Protein AF-A0A4P2QFV0-F1 (afdb_monomer_lite)

Foldseek 3Di:
DDDDDDDDDDDDDDPPPPVVVVVVVVVVVVPPPPPDPPPDPPDFQLLAPQQPADWAAFDDPPDPDDPQWDRQKWKKKFKAQLVPDDALLVQLFAFDAKFFAAFDDLPFFFFKDKDFDQFARWKKKFFFPPDADDPDDPPPTDGQDIQTAGTNRQQPKGFGPNPGPPHTDWGFKIFMDTPPPDDRIDMDTDSVVSNVGGRMMITMTIDRDDDRNHHSDPRTDRGTDGPARIWTKIWGRDPDDDPADDPQQGDKDKGFRGKPQKWDKDKDWDDDWDKAKAKWFAQDRNSPHTFDWDPPVRRRGMIGGDTPGDGRMMGMNIGTDDRIDIDMDIRHGRDDIDGHDMIMMRTHPGD

Organism: Sorangium cellulosum (NCBI:txid56)

Structure (mmCIF, N/CA/C/O backbone):
data_AF-A0A4P2QFV0-F1
#
_entry.id   AF-A0A4P2QFV0-F1
#
loop_
_atom_site.group_PDB
_atom_site.id
_atom_site.type_symbol
_atom_site.label_atom_id
_atom_site.label_alt_id
_atom_site.label_comp_id
_atom_site.label_asym_id
_atom_site.label_entity_id
_atom_site.label_seq_id
_atom_site.pdbx_PDB_ins_code
_atom_site.Cartn_x
_atom_site.Cartn_y
_atom_site.Cartn_z
_atom_site.occupancy
_atom_site.B_iso_or_equiv
_atom_site.auth_seq_id
_atom_site.auth_comp_id
_atom_site.auth_asym_id
_atom_site.auth_atom_id
_atom_site.pdbx_PDB_model_num
ATOM 1 N N . MET A 1 1 ? 11.942 -13.787 -114.279 1.00 45.50 1 MET A N 1
ATOM 2 C CA . MET A 1 1 ? 12.649 -13.660 -112.988 1.00 45.50 1 MET A CA 1
ATOM 3 C C . MET A 1 1 ? 11.982 -12.539 -112.226 1.00 45.50 1 MET A C 1
ATOM 5 O O . MET A 1 1 ? 12.203 -11.380 -112.545 1.00 45.50 1 MET A O 1
ATOM 9 N N . THR A 1 2 ? 11.101 -12.889 -111.296 1.00 38.47 2 THR A N 1
ATOM 10 C CA . THR A 1 2 ? 10.229 -11.929 -110.615 1.00 38.47 2 THR A CA 1
ATOM 11 C C . THR A 1 2 ? 10.243 -12.303 -109.140 1.00 38.47 2 THR A C 1
ATOM 13 O O . THR A 1 2 ? 9.811 -13.390 -108.767 1.00 38.47 2 THR A O 1
ATOM 16 N N . ARG A 1 3 ? 10.862 -11.443 -108.327 1.00 44.16 3 ARG A N 1
ATOM 17 C CA . ARG A 1 3 ? 10.985 -11.575 -106.872 1.00 44.16 3 ARG A CA 1
ATOM 18 C C . ARG A 1 3 ? 9.676 -11.112 -106.236 1.00 44.16 3 ARG A C 1
ATOM 20 O O . ARG A 1 3 ? 9.291 -9.966 -106.441 1.00 44.16 3 ARG A O 1
ATOM 27 N N . ALA A 1 4 ? 9.046 -11.975 -105.447 1.00 41.47 4 ALA A N 1
ATOM 28 C CA . ALA A 1 4 ? 7.970 -11.606 -104.536 1.00 41.47 4 ALA A CA 1
ATOM 29 C C . ALA A 1 4 ? 8.489 -11.687 -103.094 1.00 41.47 4 ALA A C 1
ATOM 31 O O . ALA A 1 4 ? 9.039 -12.704 -102.674 1.00 41.47 4 ALA A O 1
ATOM 32 N N . ILE A 1 5 ? 8.340 -10.573 -102.381 1.00 47.56 5 ILE A N 1
ATOM 33 C CA . ILE A 1 5 ? 8.555 -10.387 -100.944 1.00 47.56 5 ILE A CA 1
ATOM 34 C C . ILE A 1 5 ? 7.163 -10.313 -100.302 1.00 47.56 5 ILE A C 1
ATOM 36 O O . ILE A 1 5 ? 6.284 -9.656 -100.854 1.00 47.56 5 ILE A O 1
ATOM 40 N N . GLY A 1 6 ? 6.984 -10.928 -99.131 1.00 39.09 6 GLY A N 1
ATOM 41 C CA . GLY A 1 6 ? 5.839 -10.673 -98.246 1.00 39.09 6 GLY A CA 1
ATOM 42 C C . GLY A 1 6 ? 5.779 -11.680 -97.092 1.00 39.09 6 GLY A C 1
ATOM 43 O O . GLY A 1 6 ? 5.346 -12.807 -97.289 1.00 39.09 6 GLY A O 1
ATOM 44 N N . THR A 1 7 ? 6.494 -11.429 -95.991 1.00 42.62 7 THR A N 1
ATOM 45 C CA . THR A 1 7 ? 5.994 -10.853 -94.717 1.00 42.62 7 THR A CA 1
ATOM 46 C C . THR A 1 7 ? 5.063 -11.767 -93.914 1.00 42.62 7 THR A C 1
ATOM 48 O O . THR A 1 7 ? 3.839 -11.712 -93.997 1.00 42.62 7 THR A O 1
ATOM 51 N N . THR A 1 8 ? 5.687 -12.566 -93.049 1.00 44.50 8 THR A N 1
ATOM 52 C CA . THR A 1 8 ? 5.071 -13.313 -91.951 1.00 44.50 8 THR A CA 1
ATOM 53 C C . THR A 1 8 ? 4.643 -12.351 -90.837 1.00 44.50 8 THR A C 1
ATOM 55 O O . THR A 1 8 ? 5.470 -11.649 -90.259 1.00 44.50 8 THR A O 1
ATOM 58 N N . TRP A 1 9 ? 3.348 -12.322 -90.527 1.00 41.22 9 TRP A N 1
ATOM 59 C CA . TRP A 1 9 ? 2.795 -11.664 -89.343 1.00 41.22 9 TRP A CA 1
ATOM 60 C C . TRP A 1 9 ? 3.009 -12.550 -88.107 1.00 41.22 9 TRP A C 1
ATOM 62 O O . TRP A 1 9 ? 2.459 -13.648 -88.039 1.00 41.22 9 TRP A O 1
ATOM 72 N N . ILE A 1 10 ? 3.753 -12.062 -87.112 1.00 49.59 10 ILE A N 1
ATOM 73 C CA . ILE A 1 10 ? 3.765 -12.624 -85.754 1.00 49.59 10 ILE A CA 1
ATOM 74 C C . ILE A 1 10 ? 2.915 -11.710 -84.871 1.00 49.59 10 ILE A C 1
ATOM 76 O O . ILE A 1 10 ? 3.228 -10.538 -84.678 1.00 49.59 10 ILE A O 1
ATOM 80 N N . ARG A 1 11 ? 1.818 -12.266 -84.348 1.00 48.16 11 ARG A N 1
ATOM 81 C CA . ARG A 1 11 ? 1.044 -11.696 -83.244 1.00 48.16 11 ARG A CA 1
ATOM 82 C C . ARG A 1 11 ? 1.794 -11.965 -81.939 1.00 48.16 11 ARG A C 1
ATOM 84 O O . ARG A 1 11 ? 1.841 -13.106 -81.494 1.00 48.16 11 ARG A O 1
ATOM 91 N N . THR A 1 12 ? 2.301 -10.923 -81.298 1.00 47.59 12 THR A N 1
ATOM 92 C CA . THR A 1 12 ? 2.665 -10.932 -79.874 1.00 47.59 12 THR A CA 1
ATOM 93 C C . THR A 1 12 ? 1.916 -9.808 -79.178 1.00 47.59 12 THR A C 1
ATOM 95 O O . THR A 1 12 ? 2.420 -8.710 -78.974 1.00 47.59 12 THR A O 1
ATOM 98 N N . THR A 1 13 ? 0.669 -10.088 -78.814 1.00 49.84 13 THR A N 1
ATOM 99 C CA . THR A 1 13 ? -0.065 -9.294 -77.830 1.00 49.84 13 THR A CA 1
ATOM 100 C C . THR A 1 13 ? -0.236 -10.107 -76.558 1.00 49.84 13 THR A C 1
ATOM 102 O O . THR A 1 13 ? -0.765 -11.213 -76.597 1.00 49.84 13 THR A O 1
ATOM 105 N N . SER A 1 14 ? 0.116 -9.464 -75.442 1.00 51.75 14 SER A N 1
ATOM 106 C CA . SER A 1 14 ? -0.491 -9.657 -74.122 1.00 51.75 14 SER A CA 1
ATOM 107 C C . SER A 1 14 ? -0.043 -10.866 -73.282 1.00 51.75 14 SER A C 1
ATOM 109 O O . SER A 1 14 ? -0.810 -11.792 -73.042 1.00 51.75 14 SER A O 1
ATOM 111 N N . MET A 1 15 ? 1.147 -10.767 -72.680 1.00 49.56 15 MET A N 1
ATOM 112 C CA . MET A 1 15 ? 1.439 -11.370 -71.359 1.00 49.56 15 MET A CA 1
ATOM 113 C C . MET A 1 15 ? 2.026 -10.342 -70.367 1.00 49.56 15 MET A C 1
ATOM 115 O O . MET A 1 15 ? 2.759 -10.699 -69.456 1.00 49.56 15 MET A O 1
ATOM 119 N N . GLY A 1 16 ? 1.723 -9.049 -70.536 1.00 47.25 16 GLY A N 1
ATOM 120 C CA . GLY A 1 16 ? 2.231 -7.978 -69.659 1.00 47.25 16 GLY A CA 1
ATOM 121 C C . GLY A 1 16 ? 1.241 -7.453 -68.613 1.00 47.25 16 GLY A C 1
ATOM 122 O O . GLY A 1 16 ? 1.643 -6.720 -67.721 1.00 47.25 16 GLY A O 1
ATOM 123 N N . ALA A 1 17 ? -0.046 -7.808 -68.699 1.00 48.41 17 ALA A N 1
ATOM 124 C CA . ALA A 1 17 ? -1.089 -7.211 -67.853 1.00 48.41 17 ALA A CA 1
ATOM 125 C C . ALA A 1 17 ? -1.541 -8.096 -66.674 1.00 48.41 17 ALA A C 1
ATOM 127 O O . ALA A 1 17 ? -2.168 -7.597 -65.746 1.00 48.41 17 ALA A O 1
ATOM 128 N N . ALA A 1 18 ? -1.209 -9.392 -66.665 1.00 48.62 18 ALA A N 1
ATOM 129 C CA . ALA A 1 18 ? -1.675 -10.311 -65.619 1.00 48.62 18 ALA A CA 1
ATOM 130 C C . ALA A 1 18 ? -0.834 -10.266 -64.327 1.00 48.62 18 ALA A C 1
ATOM 132 O O . ALA A 1 18 ? -1.347 -10.576 -63.257 1.00 48.62 18 ALA A O 1
ATOM 133 N N . LEU A 1 19 ? 0.434 -9.839 -64.392 1.00 45.81 19 LEU A N 1
ATOM 134 C CA . LEU A 1 19 ? 1.314 -9.790 -63.213 1.00 45.81 19 LEU A CA 1
ATOM 135 C C . LEU A 1 19 ? 1.182 -8.495 -62.394 1.00 45.81 19 LEU A C 1
ATOM 137 O O . LEU A 1 19 ? 1.467 -8.505 -61.202 1.00 45.81 19 LEU A O 1
ATOM 141 N N . LEU A 1 20 ? 0.675 -7.404 -62.980 1.00 45.81 20 LEU A N 1
ATOM 142 C CA . LEU A 1 20 ? 0.422 -6.155 -62.245 1.00 45.81 20 LEU A CA 1
ATOM 143 C C . LEU A 1 20 ? -0.912 -6.166 -61.475 1.00 45.81 20 LEU A C 1
ATOM 145 O O . LEU A 1 20 ? -1.030 -5.493 -60.456 1.00 45.81 20 LEU A O 1
ATOM 149 N N . ALA A 1 21 ? -1.891 -6.975 -61.894 1.00 50.16 21 ALA A N 1
ATOM 150 C CA . ALA A 1 21 ? -3.169 -7.101 -61.185 1.00 50.16 21 ALA A CA 1
ATOM 151 C C . ALA A 1 21 ? -3.073 -7.958 -59.904 1.00 50.16 21 ALA A C 1
ATOM 153 O O . ALA A 1 21 ? -3.818 -7.727 -58.955 1.00 50.16 21 ALA A O 1
ATOM 154 N N . LEU A 1 22 ? -2.127 -8.905 -59.837 1.00 47.94 22 LEU A N 1
ATOM 155 C CA . LEU A 1 22 ? -1.904 -9.736 -58.644 1.00 47.94 22 LEU A CA 1
ATOM 156 C C . LEU A 1 22 ? -1.052 -9.038 -57.566 1.00 47.94 22 LEU A C 1
ATOM 158 O O . LEU A 1 22 ? -1.179 -9.372 -56.393 1.00 47.94 22 LEU A O 1
ATOM 162 N N . GLY A 1 23 ? -0.249 -8.031 -57.931 1.00 43.75 23 GLY A N 1
ATOM 163 C CA . GLY A 1 23 ? 0.497 -7.205 -56.968 1.00 43.75 23 GLY A CA 1
ATOM 164 C C . GLY A 1 23 ? -0.356 -6.136 -56.273 1.00 43.75 23 GLY A C 1
ATOM 165 O O . GLY A 1 23 ? -0.124 -5.823 -55.109 1.00 43.75 23 GLY A O 1
ATOM 166 N N . ALA A 1 24 ? -1.385 -5.611 -56.946 1.00 45.53 24 ALA A N 1
ATOM 167 C CA . ALA A 1 24 ? -2.272 -4.594 -56.372 1.00 45.53 24 ALA A CA 1
ATOM 168 C C . ALA A 1 24 ? -3.344 -5.180 -55.428 1.00 45.53 24 ALA A C 1
ATOM 170 O O . ALA A 1 24 ? -3.777 -4.503 -54.499 1.00 45.53 24 ALA A O 1
ATOM 171 N N . GLY A 1 25 ? -3.745 -6.444 -55.619 1.00 41.47 25 GLY A N 1
ATOM 172 C CA . GLY A 1 25 ? -4.731 -7.112 -54.757 1.00 41.47 25 GLY A CA 1
ATOM 173 C C . GLY A 1 25 ? -4.202 -7.473 -53.363 1.00 41.47 25 GLY A C 1
ATOM 174 O O . GLY A 1 25 ? -4.946 -7.396 -52.390 1.00 41.47 25 GLY A O 1
ATOM 175 N N . ALA A 1 26 ? -2.911 -7.802 -53.244 1.00 47.19 26 ALA A N 1
ATOM 176 C CA . ALA A 1 26 ? -2.281 -8.088 -51.952 1.00 47.19 26 ALA A CA 1
ATOM 177 C C . ALA A 1 26 ? -1.939 -6.810 -51.161 1.00 47.19 26 ALA A C 1
ATOM 179 O O . ALA A 1 26 ? -1.986 -6.818 -49.935 1.00 47.19 26 ALA A O 1
ATOM 180 N N . ALA A 1 27 ? -1.665 -5.693 -51.845 1.00 45.09 27 ALA A N 1
ATOM 181 C CA . ALA A 1 27 ? -1.386 -4.411 -51.196 1.00 45.09 27 ALA A CA 1
ATOM 182 C C . ALA A 1 27 ? -2.651 -3.700 -50.666 1.00 45.09 27 ALA A C 1
ATOM 184 O O . ALA A 1 27 ? -2.566 -2.938 -49.709 1.00 45.09 27 ALA A O 1
ATOM 185 N N . LEU A 1 28 ? -3.833 -3.966 -51.238 1.00 43.41 28 LEU A N 1
ATOM 186 C CA . LEU A 1 28 ? -5.095 -3.345 -50.800 1.00 43.41 28 LEU A CA 1
ATOM 187 C C . LEU A 1 28 ? -5.826 -4.115 -49.687 1.00 43.41 28 LEU A C 1
ATOM 189 O O . LEU A 1 28 ? -6.653 -3.530 -48.989 1.00 43.41 28 LEU A O 1
ATOM 193 N N . LEU A 1 29 ? -5.495 -5.391 -49.460 1.00 44.00 29 LEU A N 1
ATOM 194 C CA . LEU A 1 29 ? -5.995 -6.148 -48.302 1.00 44.00 29 LEU A CA 1
ATOM 195 C C . LEU A 1 29 ? -5.133 -5.966 -47.040 1.00 44.00 29 LEU A C 1
ATOM 197 O O . LEU A 1 29 ? -5.597 -6.275 -45.951 1.00 44.00 29 LEU A O 1
ATOM 201 N N . GLY A 1 30 ? -3.921 -5.412 -47.163 1.00 40.31 30 GLY A N 1
ATOM 202 C CA . GLY A 1 30 ? -3.074 -5.046 -46.018 1.00 40.31 30 GLY A CA 1
ATOM 203 C C . GLY A 1 30 ? -3.335 -3.648 -45.441 1.00 40.31 30 GLY A C 1
ATOM 204 O O . GLY A 1 30 ? -2.801 -3.328 -44.388 1.00 40.31 30 GLY A O 1
ATOM 205 N N . ALA A 1 31 ? -4.143 -2.814 -46.108 1.00 39.69 31 ALA A N 1
ATOM 206 C CA . ALA A 1 31 ? -4.312 -1.395 -45.766 1.00 39.69 31 ALA A CA 1
ATOM 207 C C . ALA A 1 31 ? -5.719 -1.013 -45.259 1.00 39.69 31 ALA A C 1
ATOM 209 O O . ALA A 1 31 ? -5.986 0.165 -45.036 1.00 39.69 31 ALA A O 1
ATOM 210 N N . SER A 1 32 ? -6.634 -1.976 -45.087 1.00 38.12 32 SER A N 1
ATOM 211 C CA . SER A 1 32 ? -7.997 -1.712 -44.582 1.00 38.12 32 SER A CA 1
ATOM 212 C C . SER A 1 32 ? -8.243 -2.151 -43.137 1.00 38.12 32 SER A C 1
ATOM 214 O O . SER A 1 32 ? -9.237 -1.730 -42.553 1.00 38.12 32 SER A O 1
ATOM 216 N N . CYS A 1 33 ? -7.306 -2.860 -42.503 1.00 42.66 33 CYS A N 1
ATOM 217 C CA . CYS A 1 33 ? -7.245 -2.933 -41.041 1.00 42.66 33 CYS A CA 1
ATOM 218 C C . CYS A 1 33 ? -6.442 -1.740 -40.519 1.00 42.66 33 CYS A C 1
ATOM 220 O O . CYS A 1 33 ? -5.390 -1.893 -39.907 1.00 42.66 33 CYS A O 1
ATOM 222 N N . ASN A 1 34 ? -6.923 -0.534 -40.814 1.00 36.78 34 ASN A N 1
ATOM 223 C CA . ASN A 1 34 ? -6.483 0.649 -40.100 1.00 36.78 34 ASN A CA 1
ATOM 224 C C . ASN A 1 34 ? -7.086 0.519 -38.692 1.00 36.78 34 ASN A C 1
ATOM 226 O O . ASN A 1 34 ? -8.227 0.923 -38.468 1.00 36.78 34 ASN A O 1
ATOM 230 N N . PHE A 1 35 ? -6.365 -0.157 -37.791 1.00 42.34 35 PHE A N 1
ATOM 231 C CA . PHE A 1 35 ? -6.627 -0.192 -36.352 1.00 42.34 35 PHE A CA 1
ATOM 232 C C . PHE A 1 35 ? -6.411 1.225 -35.799 1.00 42.34 35 PHE A C 1
ATOM 234 O O . PHE A 1 35 ? -5.448 1.513 -35.100 1.00 42.34 35 PHE A O 1
ATOM 241 N N . GLY A 1 36 ? -7.292 2.153 -36.171 1.00 35.69 36 GLY A N 1
ATOM 242 C CA . GLY A 1 36 ? -7.515 3.331 -35.350 1.00 35.69 36 GLY A CA 1
ATOM 243 C C . GLY A 1 36 ? -8.106 2.881 -34.009 1.00 35.69 36 GLY A C 1
ATOM 244 O O . GLY A 1 36 ? -8.734 1.817 -33.967 1.00 35.69 36 GLY A O 1
ATOM 245 N N . PRO A 1 37 ? -7.931 3.661 -32.927 1.00 41.12 37 PRO A N 1
ATOM 246 C CA . PRO A 1 37 ? -8.543 3.365 -31.638 1.00 41.12 37 PRO A CA 1
ATOM 247 C C . PRO A 1 37 ? -10.042 3.206 -31.865 1.00 41.12 37 PRO A C 1
ATOM 249 O O . PRO A 1 37 ? -10.737 4.141 -32.257 1.00 41.12 37 PRO A O 1
ATOM 252 N N . CYS A 1 38 ? -10.508 1.976 -31.733 1.00 47.34 38 CYS A N 1
ATOM 253 C CA . CYS A 1 38 ? -11.876 1.590 -31.988 1.00 47.34 38 CYS A CA 1
ATOM 254 C C . CYS A 1 38 ? -12.731 2.142 -30.840 1.00 47.34 38 CYS A C 1
ATOM 256 O O . CYS A 1 38 ? -12.620 1.654 -29.718 1.00 47.34 38 CYS A O 1
ATOM 258 N N . PRO A 1 39 ? -13.558 3.176 -31.057 1.00 42.66 39 PRO A N 1
ATOM 259 C CA . PRO A 1 39 ? -14.145 3.944 -29.962 1.00 42.66 39 PRO A CA 1
ATOM 260 C C . PRO A 1 39 ? -15.464 3.328 -29.455 1.00 42.66 39 PRO A C 1
ATOM 262 O O . PRO A 1 39 ? -16.356 4.045 -29.007 1.00 42.66 39 PRO A O 1
ATOM 265 N N . GLY A 1 40 ? -15.634 2.008 -29.587 1.00 49.09 40 GLY A N 1
ATOM 266 C CA . GLY A 1 40 ? -16.876 1.298 -29.276 1.00 49.09 40 GLY A CA 1
ATOM 267 C C . GLY A 1 40 ? -16.750 0.371 -28.067 1.00 49.09 40 GLY A C 1
ATOM 268 O O . GLY A 1 40 ? -15.713 -0.250 -27.872 1.00 49.09 40 GLY A O 1
ATOM 269 N N . ILE A 1 41 ? -17.845 0.225 -27.311 1.00 51.34 41 ILE A N 1
ATOM 270 C CA . ILE A 1 41 ? -17.997 -0.713 -26.175 1.00 51.34 41 ILE A CA 1
ATOM 271 C C . ILE A 1 41 ? -17.718 -2.176 -26.572 1.00 51.34 41 ILE A C 1
ATOM 273 O O . ILE A 1 41 ? -17.335 -2.976 -25.726 1.00 51.34 41 ILE A O 1
ATOM 277 N N . ASP A 1 42 ? -17.877 -2.514 -27.854 1.00 49.97 42 ASP A N 1
ATOM 278 C CA . ASP A 1 42 ? -17.680 -3.867 -28.389 1.00 49.97 42 ASP A CA 1
ATOM 279 C C . ASP A 1 42 ? -16.272 -4.112 -28.950 1.00 49.97 42 ASP A C 1
ATOM 281 O O . ASP A 1 42 ? -16.028 -5.161 -29.553 1.00 49.97 42 ASP A O 1
ATOM 285 N N . CYS A 1 43 ? -15.343 -3.161 -28.803 1.00 53.31 43 CYS A N 1
ATOM 286 C CA . CYS A 1 43 ? -13.968 -3.432 -29.185 1.00 53.31 43 CYS A CA 1
ATOM 287 C C . CYS A 1 43 ? -13.244 -4.181 -28.069 1.00 53.31 43 CYS A C 1
ATOM 289 O O . CYS A 1 43 ? -13.266 -3.712 -26.930 1.00 53.31 43 CYS A O 1
ATOM 291 N N . PRO A 1 44 ? -12.613 -5.331 -28.367 1.00 51.94 44 PRO A N 1
ATOM 292 C CA . PRO A 1 44 ? -11.769 -5.992 -27.391 1.00 51.94 44 PRO A CA 1
ATOM 293 C C . PRO A 1 44 ? -10.658 -5.013 -27.016 1.00 51.94 44 PRO A C 1
ATOM 295 O O . PRO A 1 44 ? -9.885 -4.590 -27.877 1.00 51.94 44 PRO A O 1
ATOM 298 N N . ASP A 1 45 ? -10.639 -4.612 -25.746 1.00 52.91 45 ASP A N 1
ATOM 299 C CA . ASP A 1 45 ? -9.500 -3.913 -25.169 1.00 52.91 45 ASP A CA 1
ATOM 300 C C . ASP A 1 45 ? -8.271 -4.787 -25.450 1.00 52.91 45 ASP A C 1
ATOM 302 O O . ASP A 1 45 ? -8.291 -5.972 -25.107 1.00 52.91 45 ASP A O 1
ATOM 306 N N . PRO A 1 46 ? -7.237 -4.279 -26.135 1.00 50.84 46 PRO A N 1
ATOM 307 C CA . PRO A 1 46 ? -6.078 -5.090 -26.473 1.00 50.84 46 PRO A CA 1
ATOM 308 C C . PRO A 1 46 ? -5.370 -5.646 -25.237 1.00 50.84 46 PRO A C 1
ATOM 310 O O . PRO A 1 46 ? -4.681 -6.658 -25.339 1.00 50.84 46 PRO A O 1
ATOM 313 N N . HIS A 1 47 ? -5.587 -5.034 -24.073 1.00 52.09 47 HIS A N 1
ATOM 314 C CA . HIS A 1 47 ? -5.064 -5.465 -22.788 1.00 52.09 47 HIS A CA 1
ATOM 315 C C . HIS A 1 47 ? -6.039 -6.370 -22.008 1.00 52.09 47 HIS A C 1
ATOM 317 O O . HIS A 1 47 ? -5.711 -6.830 -20.914 1.00 52.09 47 HIS A O 1
ATOM 323 N N . ALA A 1 48 ? -7.233 -6.659 -22.540 1.00 54.81 48 ALA A N 1
ATOM 324 C CA . ALA A 1 48 ? -8.195 -7.566 -21.922 1.00 54.81 48 ALA A CA 1
ATOM 325 C C . ALA A 1 48 ? -7.611 -8.974 -21.733 1.00 54.81 48 ALA A C 1
ATOM 327 O O . ALA A 1 48 ? -7.213 -9.635 -22.688 1.00 54.81 48 ALA A O 1
ATOM 328 N N . GLY A 1 49 ? -7.669 -9.483 -20.502 1.00 58.25 49 GLY A N 1
ATOM 329 C CA . GLY A 1 49 ? -7.276 -10.852 -20.165 1.00 58.25 49 GLY A CA 1
ATOM 330 C C . GLY A 1 49 ? -5.831 -11.011 -19.692 1.00 58.25 49 GLY A C 1
ATOM 331 O O . GLY A 1 49 ? -5.430 -12.135 -19.405 1.00 58.25 49 GLY A O 1
ATOM 332 N N . THR A 1 50 ? -5.076 -9.921 -19.528 1.00 63.94 50 THR A N 1
ATOM 333 C CA . THR A 1 50 ? -3.686 -9.963 -19.031 1.00 63.94 50 THR A CA 1
ATOM 334 C C . THR A 1 50 ? -3.581 -10.150 -17.516 1.00 63.94 50 THR A C 1
ATOM 336 O O . THR A 1 50 ? -2.483 -10.334 -16.992 1.00 63.94 50 THR A O 1
ATOM 339 N N . CYS A 1 51 ? -4.712 -10.134 -16.801 1.00 71.06 51 CYS A N 1
ATOM 340 C CA . CYS A 1 51 ? -4.765 -10.312 -15.355 1.00 71.06 51 CYS A CA 1
ATOM 341 C C . CYS A 1 51 ? -4.121 -11.648 -14.914 1.00 71.06 51 CYS A C 1
ATOM 343 O O . CYS A 1 51 ? -4.682 -12.715 -15.180 1.00 71.06 51 CYS A O 1
ATOM 345 N N . PRO A 1 52 ? -2.981 -11.637 -14.191 1.00 66.00 52 PRO A N 1
ATOM 346 C CA . PRO A 1 52 ? -2.357 -12.846 -13.656 1.00 66.00 52 PRO A CA 1
ATOM 347 C C . PRO A 1 52 ? -3.097 -13.393 -12.423 1.00 66.00 52 PRO A C 1
ATOM 349 O O . PRO A 1 52 ? -2.770 -14.478 -11.938 1.00 66.00 52 PRO A O 1
ATOM 352 N N . TRP A 1 53 ? -4.076 -12.645 -11.909 1.00 76.69 53 TRP A N 1
ATOM 353 C CA . TRP A 1 53 ? -4.864 -12.985 -10.731 1.00 76.69 53 TRP A CA 1
ATOM 354 C C . TRP A 1 53 ? -6.333 -13.273 -11.077 1.00 76.69 53 TRP A C 1
ATOM 356 O O . TRP A 1 53 ? -6.627 -13.828 -12.136 1.00 76.69 53 TRP A O 1
ATOM 366 N N . ARG A 1 54 ? -7.274 -12.969 -10.169 1.00 79.75 54 ARG A N 1
ATOM 367 C CA . ARG A 1 54 ? -8.707 -13.112 -10.446 1.00 79.75 54 ARG A CA 1
ATOM 368 C C . ARG A 1 54 ? -9.280 -11.794 -10.937 1.00 79.75 54 ARG A C 1
ATOM 370 O O . ARG A 1 54 ? -8.945 -10.739 -10.420 1.00 79.75 54 ARG A O 1
ATOM 377 N N . CYS A 1 55 ? -10.215 -11.874 -11.867 1.00 77.88 55 CYS A N 1
ATOM 378 C CA . CYS A 1 55 ? -11.030 -10.735 -12.248 1.00 77.88 55 CYS A CA 1
ATOM 379 C C . CYS A 1 55 ? -12.242 -10.641 -11.337 1.00 77.88 55 CYS A C 1
ATOM 381 O O . CYS A 1 55 ? -13.109 -11.516 -11.376 1.00 77.88 55 CYS A O 1
ATOM 383 N N . ALA A 1 56 ? -12.280 -9.609 -10.500 1.00 75.19 56 ALA A N 1
ATOM 384 C CA . ALA A 1 56 ? -13.421 -9.322 -9.653 1.00 75.19 56 ALA A CA 1
ATOM 385 C C . ALA A 1 56 ? -14.301 -8.261 -10.296 1.00 75.19 56 ALA A C 1
ATOM 387 O O . ALA A 1 56 ? -13.830 -7.248 -10.808 1.00 75.19 56 ALA A O 1
ATOM 388 N N . GLU A 1 57 ? -15.601 -8.519 -10.283 1.00 71.38 57 GLU A N 1
ATOM 389 C CA . GLU A 1 57 ? -16.567 -7.509 -10.676 1.00 71.38 57 GLU A CA 1
ATOM 390 C C . GLU A 1 57 ? -16.680 -6.488 -9.540 1.00 71.38 57 GLU A C 1
ATOM 392 O O . GLU A 1 57 ? -16.722 -6.904 -8.378 1.00 71.38 57 GLU A O 1
ATOM 397 N N . PRO A 1 58 ? -16.770 -5.179 -9.833 1.00 66.31 58 PRO A N 1
ATOM 398 C CA . PRO A 1 58 ? -17.044 -4.209 -8.792 1.00 66.31 58 PRO A CA 1
ATOM 399 C C . PRO A 1 58 ? -18.383 -4.529 -8.145 1.00 66.31 58 PRO A C 1
ATOM 401 O O . PRO A 1 58 ? -19.220 -5.249 -8.693 1.00 66.31 58 PRO A O 1
ATOM 404 N N . VAL A 1 59 ? -18.612 -3.999 -6.954 1.00 65.44 59 VAL A N 1
ATOM 405 C CA . VAL A 1 59 ? -19.886 -4.238 -6.289 1.00 65.44 59 VAL A CA 1
ATOM 406 C C . VAL A 1 59 ? -20.967 -3.407 -6.968 1.00 65.44 59 VAL A C 1
ATOM 408 O O . VAL A 1 59 ? -20.988 -2.181 -6.867 1.00 65.44 59 VAL A O 1
ATOM 411 N N . TRP A 1 60 ? -21.856 -4.109 -7.674 1.00 58.44 60 TRP A N 1
ATOM 412 C CA . TRP A 1 60 ? -22.989 -3.545 -8.402 1.00 58.44 60 TRP A CA 1
ATOM 413 C C . TRP A 1 60 ? -24.298 -3.773 -7.642 1.00 58.44 60 TRP A C 1
ATOM 415 O O . TRP A 1 60 ? -24.621 -4.904 -7.273 1.00 58.44 60 TRP A O 1
ATOM 425 N N . ASP A 1 61 ? -25.105 -2.723 -7.499 1.00 54.91 61 ASP A N 1
ATOM 426 C CA . ASP A 1 61 ? -26.516 -2.814 -7.091 1.00 54.91 61 ASP A CA 1
ATOM 427 C C . ASP A 1 61 ? -27.501 -2.571 -8.252 1.00 54.91 61 ASP A C 1
ATOM 429 O O . ASP A 1 61 ? -28.716 -2.555 -8.054 1.00 54.91 61 ASP A O 1
ATOM 433 N N . GLY A 1 62 ? -26.984 -2.421 -9.475 1.00 51.94 62 GLY A N 1
ATOM 434 C CA . GLY A 1 62 ? -27.751 -2.024 -10.659 1.00 51.94 62 GLY A CA 1
ATOM 435 C C . GLY A 1 62 ? -27.500 -0.578 -11.099 1.00 51.94 62 GLY A C 1
ATOM 436 O O . GLY A 1 62 ? -27.929 -0.205 -12.190 1.00 51.94 62 GLY A O 1
ATOM 437 N N . SER A 1 63 ? -26.759 0.204 -10.312 1.00 49.28 63 SER A N 1
ATOM 438 C CA . SER A 1 63 ? -26.134 1.467 -10.711 1.00 49.28 63 SER A CA 1
ATOM 439 C C . SER A 1 63 ? -24.602 1.354 -10.626 1.00 49.28 63 SER A C 1
ATOM 441 O O . SER A 1 63 ? -24.078 0.431 -10.005 1.00 49.28 63 SER A O 1
ATOM 443 N N . TYR A 1 64 ? -23.863 2.237 -11.309 1.00 53.03 64 TYR A N 1
ATOM 444 C CA . TYR A 1 64 ? -22.392 2.176 -11.419 1.00 53.03 64 TYR A CA 1
ATOM 445 C C . TYR A 1 64 ? -21.639 2.331 -10.080 1.00 53.03 64 TYR A C 1
ATOM 447 O O . TYR A 1 64 ? -20.417 2.189 -10.039 1.00 53.03 64 TYR A O 1
ATOM 455 N N . SER A 1 65 ? -22.349 2.592 -8.984 1.00 62.59 65 SER A N 1
ATOM 456 C CA . SER A 1 65 ? -21.801 2.716 -7.639 1.00 62.59 65 SER A CA 1
ATOM 457 C C . SER A 1 65 ? -22.893 2.456 -6.610 1.00 62.59 65 SER A C 1
ATOM 459 O O . SER A 1 65 ? -23.951 3.068 -6.704 1.00 62.59 65 SER A O 1
ATOM 461 N N . VAL A 1 66 ? -22.630 1.622 -5.602 1.00 68.44 66 VAL A N 1
ATOM 462 C CA . VAL A 1 66 ? -23.492 1.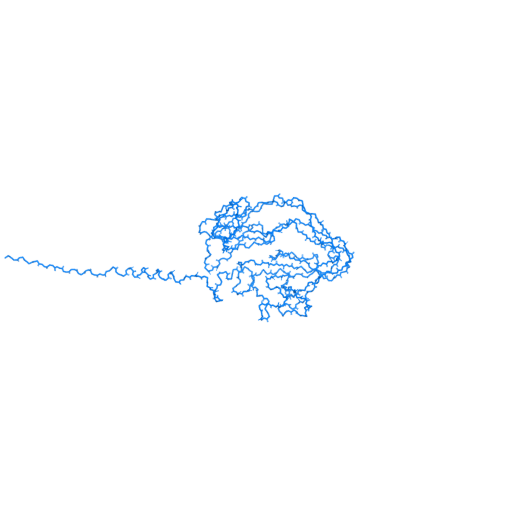607 -4.412 1.00 68.44 66 VAL A CA 1
ATOM 463 C C . VAL A 1 66 ? -23.211 2.896 -3.648 1.00 68.44 66 VAL A C 1
ATOM 465 O O . VAL A 1 66 ? -22.063 3.144 -3.270 1.00 68.44 66 VAL A O 1
ATOM 468 N N . ASP A 1 67 ? -24.232 3.729 -3.450 1.00 78.56 67 ASP A N 1
ATOM 469 C CA . ASP A 1 67 ? -24.073 5.019 -2.777 1.00 78.56 67 ASP A CA 1
ATOM 470 C C . ASP A 1 67 ? -23.362 4.859 -1.423 1.00 78.56 67 ASP A C 1
ATOM 472 O O . ASP A 1 67 ? -23.698 3.999 -0.604 1.00 78.56 67 ASP A O 1
ATOM 476 N N . GLY A 1 68 ? -22.347 5.696 -1.200 1.00 79.44 68 GLY A N 1
ATOM 477 C CA . GLY A 1 68 ? -21.547 5.690 0.024 1.00 79.44 68 GLY A CA 1
ATOM 478 C C . GLY A 1 68 ? -20.398 4.677 0.059 1.00 79.44 68 GLY A C 1
ATOM 479 O O . GLY A 1 68 ? -19.698 4.646 1.067 1.00 79.44 68 GLY A O 1
ATOM 480 N N . PHE A 1 69 ? -20.149 3.890 -0.994 1.00 83.06 69 PHE A N 1
ATOM 481 C CA . PHE A 1 69 ? -19.006 2.967 -1.061 1.00 83.06 69 PHE A CA 1
ATOM 482 C C . PHE A 1 69 ? -17.962 3.389 -2.104 1.00 83.06 69 PHE A C 1
ATOM 484 O O . PHE A 1 69 ? -18.286 3.838 -3.204 1.00 83.06 69 PHE A O 1
ATOM 491 N N . GLU A 1 70 ? -16.680 3.214 -1.770 1.00 71.94 70 GLU A N 1
ATOM 492 C CA . GLU A 1 70 ? -15.579 3.398 -2.721 1.00 71.94 70 GLU A CA 1
ATOM 493 C C . GLU A 1 70 ? -15.364 2.111 -3.526 1.00 71.94 70 GLU A C 1
ATOM 495 O O . GLU A 1 70 ? -14.729 1.172 -3.060 1.00 71.94 70 GLU A O 1
ATOM 500 N N . ASN A 1 71 ? -15.883 2.082 -4.753 1.00 67.12 71 ASN A N 1
ATOM 501 C CA . ASN A 1 71 ? -15.806 0.907 -5.630 1.00 67.12 71 ASN A CA 1
ATOM 502 C C . ASN A 1 71 ? -14.518 0.819 -6.468 1.00 67.12 71 ASN A C 1
ATOM 504 O O . ASN A 1 71 ? -14.386 -0.117 -7.243 1.00 67.12 71 ASN A O 1
ATOM 508 N N . ARG A 1 72 ? -13.610 1.801 -6.363 1.00 65.62 72 ARG A N 1
ATOM 509 C CA . ARG A 1 72 ? -12.377 1.889 -7.180 1.00 65.62 72 ARG A CA 1
ATOM 510 C C . ARG A 1 72 ? -11.143 1.282 -6.518 1.00 65.62 72 ARG A C 1
ATOM 512 O O . ARG A 1 72 ? -10.053 1.334 -7.082 1.00 65.62 72 ARG A O 1
ATOM 519 N N . ARG A 1 73 ? -11.271 0.862 -5.261 1.00 72.38 73 ARG A N 1
ATOM 520 C CA . ARG A 1 73 ? -10.154 0.350 -4.476 1.00 72.38 73 ARG A CA 1
ATOM 521 C C . ARG A 1 73 ? -10.543 -0.978 -3.883 1.00 72.38 73 ARG A C 1
ATOM 523 O O . ARG A 1 73 ? -11.490 -1.065 -3.101 1.00 72.38 73 ARG A O 1
ATOM 530 N N . VAL A 1 74 ? -9.774 -2.001 -4.217 1.00 77.56 74 VAL A N 1
ATOM 531 C CA . VAL A 1 74 ? -9.979 -3.319 -3.635 1.00 77.56 74 VAL A CA 1
ATOM 532 C C . VAL A 1 74 ? -9.310 -3.348 -2.282 1.00 77.56 74 VAL A C 1
ATOM 534 O O . VAL A 1 74 ? -8.085 -3.245 -2.156 1.00 77.56 74 VAL A O 1
ATOM 537 N N . ARG A 1 75 ? -10.153 -3.500 -1.264 1.00 89.44 75 ARG A N 1
ATOM 538 C CA . ARG A 1 75 ? -9.730 -3.684 0.112 1.00 89.44 75 ARG A CA 1
ATOM 539 C C . ARG A 1 75 ? -9.993 -5.108 0.536 1.00 89.44 75 ARG A C 1
ATOM 541 O O . ARG A 1 75 ? -11.063 -5.671 0.299 1.00 89.44 75 ARG A O 1
ATOM 548 N N . VAL A 1 76 ? -9.011 -5.667 1.220 1.00 91.88 76 VAL A N 1
ATOM 549 C CA . VAL A 1 76 ? -9.180 -6.898 1.974 1.00 91.88 76 VAL A CA 1
ATOM 550 C C . VAL A 1 76 ? -8.963 -6.589 3.443 1.00 91.88 76 VAL A C 1
ATOM 552 O O . VAL A 1 76 ? -8.037 -5.861 3.798 1.00 91.88 76 VAL A O 1
ATOM 555 N N . ALA A 1 77 ? -9.828 -7.113 4.304 1.00 94.75 77 ALA A N 1
ATOM 556 C CA . ALA A 1 77 ? -9.688 -6.957 5.740 1.00 94.75 77 ALA A CA 1
ATOM 557 C C . ALA A 1 77 ? -9.489 -8.306 6.421 1.00 94.75 77 ALA A C 1
ATOM 559 O O . ALA A 1 77 ? -10.134 -9.303 6.083 1.00 94.75 77 ALA A O 1
ATOM 560 N N . TRP A 1 78 ? -8.607 -8.316 7.410 1.00 95.69 78 TRP A N 1
ATOM 561 C CA . TRP A 1 78 ? -8.452 -9.408 8.356 1.00 95.69 78 TRP A CA 1
ATOM 562 C C . TRP A 1 78 ? -8.914 -8.943 9.733 1.00 95.69 78 TRP A C 1
ATOM 564 O O . TRP A 1 78 ? -8.595 -7.831 10.148 1.00 95.69 78 TRP A O 1
ATOM 574 N N . VAL A 1 79 ? -9.661 -9.792 10.442 1.00 95.81 79 VAL A N 1
ATOM 575 C CA . VAL A 1 79 ? -10.183 -9.489 11.782 1.00 95.81 79 VAL A CA 1
ATOM 576 C C . VAL A 1 79 ? -9.734 -10.562 12.759 1.00 95.81 79 VAL A C 1
ATOM 578 O O . VAL A 1 79 ? -10.070 -11.735 12.581 1.00 95.81 79 VAL A O 1
ATOM 581 N N . GLY A 1 80 ? -9.038 -10.163 13.820 1.00 95.50 80 GLY A N 1
ATOM 582 C CA . GLY A 1 80 ? -8.564 -11.100 14.834 1.00 95.50 80 GLY A CA 1
ATOM 583 C C . GLY A 1 80 ? -7.700 -10.457 15.911 1.00 95.50 80 GLY A C 1
ATOM 584 O O . GLY A 1 80 ? -7.753 -9.250 16.133 1.00 95.50 80 GLY A O 1
ATOM 585 N N . SER A 1 81 ? -6.932 -11.289 16.612 1.00 94.88 81 SER A N 1
ATOM 586 C CA . SER A 1 81 ? -5.998 -10.871 17.663 1.00 94.88 81 SER A CA 1
ATOM 587 C C . SER A 1 81 ? -4.863 -10.010 17.089 1.00 94.88 81 SER A C 1
ATOM 589 O O . SER A 1 81 ? -4.252 -10.418 16.103 1.00 94.88 81 SER A O 1
ATOM 591 N N . PRO A 1 82 ? -4.494 -8.872 17.705 1.00 91.75 82 PRO A N 1
ATOM 592 C CA . PRO A 1 82 ? -3.374 -8.053 17.234 1.00 91.75 82 PRO A CA 1
ATOM 593 C C . PRO A 1 82 ? -2.050 -8.818 17.076 1.00 91.75 82 PRO A C 1
ATOM 595 O O . PRO A 1 82 ? -1.264 -8.504 16.188 1.00 91.75 82 PRO A O 1
ATOM 598 N N . ARG A 1 83 ? -1.813 -9.851 17.896 1.00 89.56 83 ARG A N 1
ATOM 599 C CA . ARG A 1 83 ? -0.585 -10.667 17.848 1.00 89.56 83 ARG A CA 1
ATOM 600 C C . ARG A 1 83 ? -0.505 -11.603 16.645 1.00 89.56 83 ARG A C 1
ATOM 602 O O . ARG A 1 83 ? 0.590 -11.995 16.263 1.00 89.56 83 ARG A O 1
ATOM 609 N N . ASP A 1 84 ? -1.655 -11.959 16.084 1.00 92.06 84 ASP A N 1
ATOM 610 C CA . ASP A 1 84 ? -1.770 -12.909 14.976 1.00 92.06 84 ASP A CA 1
ATOM 611 C C . ASP A 1 84 ? -2.020 -12.191 13.644 1.00 92.06 84 ASP A C 1
ATOM 613 O O . ASP A 1 84 ? -2.314 -12.835 12.636 1.00 92.06 84 ASP A O 1
ATOM 617 N N . ALA A 1 85 ? -1.951 -10.854 13.644 1.00 89.75 85 ALA A N 1
ATOM 618 C CA . ALA A 1 85 ? -2.276 -10.043 12.488 1.00 89.75 85 ALA A CA 1
ATOM 619 C C . ALA A 1 85 ? -1.298 -10.343 11.336 1.00 89.75 85 ALA A C 1
ATOM 621 O O . ALA A 1 85 ? -0.096 -10.097 11.475 1.00 89.75 85 ALA A O 1
ATOM 622 N N . PRO A 1 86 ? -1.791 -10.862 10.198 1.00 90.31 86 PRO A N 1
ATOM 623 C CA . PRO A 1 86 ? -0.946 -11.209 9.067 1.00 90.31 86 PRO A CA 1
ATOM 624 C C . PRO A 1 86 ? -0.403 -9.956 8.383 1.00 90.31 86 PRO A C 1
ATOM 626 O O . PRO A 1 86 ? -0.964 -8.864 8.501 1.00 90.31 86 PRO A O 1
ATOM 629 N N . ASP A 1 87 ? 0.677 -10.125 7.633 1.00 86.94 87 ASP A N 1
ATOM 630 C CA . ASP A 1 87 ? 1.193 -9.078 6.760 1.00 86.94 87 ASP A CA 1
ATOM 631 C C . ASP A 1 87 ? 0.350 -8.985 5.476 1.00 86.94 87 ASP A C 1
ATOM 633 O O . ASP A 1 87 ? 0.011 -10.002 4.862 1.00 86.94 87 ASP A O 1
ATOM 637 N N . CYS A 1 88 ? 0.017 -7.763 5.065 1.00 86.12 88 CYS A N 1
ATOM 638 C CA . CYS A 1 88 ? -0.674 -7.482 3.808 1.00 86.12 88 CYS A CA 1
ATOM 639 C C . CYS A 1 88 ? 0.155 -7.905 2.591 1.00 86.12 88 CYS A C 1
ATOM 641 O O . CYS A 1 88 ? -0.375 -8.389 1.584 1.00 86.12 88 CYS A O 1
ATOM 643 N N . GLU A 1 89 ? 1.469 -7.766 2.706 1.00 80.00 89 GLU A N 1
ATOM 644 C CA . GLU A 1 89 ? 2.409 -7.909 1.600 1.00 80.00 89 GLU A CA 1
ATOM 645 C C . GLU A 1 89 ? 2.576 -9.371 1.190 1.00 80.00 89 GLU A C 1
ATOM 647 O O . GLU A 1 89 ? 2.754 -9.670 0.009 1.00 80.00 89 GLU A O 1
ATOM 652 N N . ALA A 1 90 ? 2.354 -10.301 2.126 1.00 78.19 90 ALA A N 1
ATOM 653 C CA . ALA A 1 90 ? 2.277 -11.735 1.848 1.00 78.19 90 ALA A CA 1
ATOM 654 C C . ALA A 1 90 ? 1.185 -12.094 0.816 1.00 78.19 90 ALA A C 1
ATOM 656 O O . ALA A 1 90 ? 1.218 -13.174 0.228 1.00 78.19 90 ALA A O 1
ATOM 657 N N . SER A 1 91 ? 0.222 -11.194 0.589 1.00 72.75 91 SER A N 1
ATOM 658 C CA . SER A 1 91 ? -0.874 -11.352 -0.373 1.00 72.75 91 SER A CA 1
ATOM 659 C C . SER A 1 91 ? -0.748 -10.439 -1.595 1.00 72.75 91 SER A C 1
ATOM 661 O O . SER A 1 91 ? -1.719 -10.285 -2.332 1.00 72.75 91 SER A O 1
ATOM 663 N N . ASN A 1 92 ? 0.410 -9.806 -1.815 1.00 76.94 92 ASN A N 1
ATOM 664 C CA . ASN A 1 92 ? 0.580 -8.728 -2.793 1.00 76.94 92 ASN A CA 1
ATOM 665 C C . ASN A 1 92 ? -0.367 -7.532 -2.561 1.00 76.94 92 ASN A C 1
ATOM 667 O O . ASN A 1 92 ? -0.705 -6.845 -3.519 1.00 76.94 92 ASN A O 1
ATOM 671 N N . TYR A 1 93 ? -0.803 -7.261 -1.330 1.00 81.75 93 TYR A N 1
ATOM 672 C CA . TYR A 1 93 ? -1.501 -6.018 -0.983 1.00 81.75 93 TYR A CA 1
ATOM 673 C C . TYR A 1 93 ? -0.573 -5.105 -0.182 1.00 81.75 93 TYR A C 1
ATOM 675 O O . TYR A 1 93 ? 0.361 -5.574 0.462 1.00 81.75 93 TYR A O 1
ATOM 683 N N . ASN A 1 94 ? -0.867 -3.810 -0.170 1.00 81.44 94 ASN A N 1
ATOM 684 C CA . ASN A 1 94 ? -0.195 -2.855 0.700 1.00 81.44 94 ASN A CA 1
ATOM 685 C C . ASN A 1 94 ? -0.972 -2.708 2.002 1.00 81.44 94 ASN A C 1
ATOM 687 O O . ASN A 1 94 ? -2.206 -2.707 2.002 1.00 81.44 94 ASN A O 1
ATOM 691 N N . HIS A 1 95 ? -0.265 -2.561 3.121 1.00 87.62 95 HIS A N 1
ATOM 692 C CA . HIS A 1 95 ? -0.914 -2.171 4.367 1.00 87.62 95 HIS A CA 1
ATOM 693 C C . HIS A 1 95 ? -1.470 -0.756 4.230 1.00 87.62 95 HIS A C 1
ATOM 695 O O . HIS A 1 95 ? -0.731 0.187 3.953 1.00 87.62 95 HIS A O 1
ATOM 701 N N . PHE A 1 96 ? -2.788 -0.626 4.377 1.00 87.94 96 PHE A N 1
ATOM 702 C CA . PHE A 1 96 ? -3.460 0.666 4.318 1.00 87.94 96 PHE A CA 1
ATOM 703 C C . PHE A 1 96 ? -3.583 1.251 5.718 1.00 87.94 96 PHE A C 1
ATOM 705 O O . PHE A 1 96 ? -3.075 2.337 5.991 1.00 87.94 96 PHE A O 1
ATOM 712 N N . ARG A 1 97 ? -4.274 0.527 6.607 1.00 91.56 97 ARG A N 1
ATOM 713 C CA . ARG A 1 97 ? -4.524 0.967 7.979 1.00 91.56 97 ARG A CA 1
ATOM 714 C C . ARG A 1 97 ? -5.011 -0.177 8.859 1.00 91.56 97 ARG A C 1
ATOM 716 O O . ARG A 1 97 ? -5.758 -1.045 8.411 1.00 91.56 97 ARG A O 1
ATOM 723 N N . ASP A 1 98 ? -4.661 -0.110 10.138 1.00 95.19 98 ASP A N 1
ATOM 724 C CA . ASP A 1 98 ? -5.273 -0.925 11.183 1.00 95.19 98 ASP A CA 1
ATOM 725 C C . ASP A 1 98 ? -6.390 -0.142 11.902 1.00 95.19 98 ASP A C 1
ATOM 727 O O . ASP A 1 98 ? -6.239 1.035 12.235 1.00 95.19 98 ASP A O 1
ATOM 731 N N . TYR A 1 99 ? -7.514 -0.813 12.148 1.00 96.56 99 TYR A N 1
ATOM 732 C CA . TYR A 1 99 ? -8.616 -0.341 12.993 1.00 96.56 99 TYR A CA 1
ATOM 733 C C . TYR A 1 99 ? -8.813 -1.298 14.169 1.00 96.56 99 TYR A C 1
ATOM 735 O O . TYR A 1 99 ? -8.286 -2.407 14.165 1.00 96.56 99 TYR A O 1
ATOM 743 N N . TYR A 1 100 ? -9.595 -0.910 15.173 1.00 96.88 100 TYR A N 1
ATOM 744 C CA . TYR A 1 100 ? -9.648 -1.635 16.443 1.00 96.88 100 TYR A CA 1
ATOM 745 C C . TYR A 1 100 ? -11.079 -1.888 16.924 1.00 96.88 100 TYR A C 1
ATOM 747 O O . TYR A 1 100 ? -11.966 -1.051 16.770 1.00 96.88 100 TYR A O 1
ATOM 755 N N . GLN A 1 101 ? -11.324 -3.057 17.512 1.00 97.12 101 GLN A N 1
ATOM 756 C CA . GLN A 1 101 ? -12.625 -3.454 18.051 1.00 97.12 101 GLN A CA 1
ATOM 757 C C . GLN A 1 101 ? -12.493 -3.952 19.486 1.00 97.12 101 GLN A C 1
ATOM 759 O O . GLN A 1 101 ? -11.418 -4.365 19.924 1.00 97.12 101 GLN A O 1
ATOM 764 N N . GLU A 1 102 ? -13.627 -3.961 20.192 1.00 96.25 102 GLU A N 1
ATOM 765 C CA . GLU A 1 102 ? -13.741 -4.513 21.545 1.00 96.25 102 GLU A CA 1
ATOM 766 C C . GLU A 1 102 ? -12.752 -3.828 22.507 1.00 96.25 102 GLU A C 1
ATOM 768 O O . GLU A 1 102 ? -11.807 -4.468 22.978 1.00 96.25 102 GLU A O 1
ATOM 773 N N . PRO A 1 103 ? -12.916 -2.513 22.769 1.00 95.00 103 PRO A N 1
ATOM 774 C CA . PRO A 1 103 ? -12.046 -1.809 23.704 1.00 95.00 103 PRO A CA 1
ATOM 775 C C . PRO A 1 103 ? -12.095 -2.498 25.069 1.00 95.00 103 PRO A C 1
ATOM 777 O O . PRO A 1 103 ? -13.172 -2.806 25.584 1.00 95.00 103 PRO A O 1
ATOM 780 N N . LYS A 1 104 ? -10.917 -2.750 25.639 1.00 94.06 104 LYS A N 1
ATOM 781 C CA . LYS A 1 104 ? -10.742 -3.320 26.975 1.00 94.06 104 LYS A CA 1
ATOM 782 C C . LYS A 1 104 ? -10.715 -2.169 27.982 1.00 94.06 104 LYS A C 1
ATOM 784 O O . LYS A 1 104 ? -11.758 -1.656 28.373 1.00 94.06 104 LYS A O 1
ATOM 789 N N . SER A 1 105 ? -9.523 -1.717 28.355 1.00 90.50 105 SER A N 1
ATOM 790 C CA . SER A 1 105 ? -9.299 -0.561 29.221 1.00 90.50 105 SER A CA 1
ATOM 791 C C . SER A 1 105 ? -8.476 0.473 28.466 1.00 90.50 105 SER A C 1
ATOM 793 O O . SER A 1 105 ? -7.270 0.305 28.336 1.00 90.50 105 SER A O 1
ATOM 795 N N . LEU A 1 106 ? -9.113 1.533 27.967 1.00 92.94 106 LEU A N 1
ATOM 796 C CA . LEU A 1 106 ? -8.407 2.665 27.356 1.00 92.94 106 LEU A CA 1
ATOM 797 C C . LEU A 1 106 ? -7.852 3.585 28.451 1.00 92.94 106 LEU A C 1
ATOM 799 O O . LEU A 1 106 ? -8.389 4.656 28.710 1.00 92.94 106 LEU A O 1
ATOM 803 N N . ASP A 1 107 ? -6.823 3.110 29.151 1.00 96.00 107 ASP A N 1
ATOM 804 C CA . ASP A 1 107 ? -6.226 3.767 30.321 1.00 96.00 107 ASP A CA 1
ATOM 805 C C . ASP A 1 107 ? -4.896 4.474 30.027 1.00 96.00 107 ASP A C 1
ATOM 807 O O . ASP A 1 107 ? -4.371 5.190 30.880 1.00 96.00 107 ASP A O 1
ATOM 811 N N . ARG A 1 108 ? -4.359 4.288 28.819 1.00 96.38 108 ARG A N 1
ATOM 812 C CA . ARG A 1 108 ? -3.147 4.934 28.320 1.00 96.38 108 ARG A CA 1
ATOM 813 C C . ARG A 1 108 ? -3.164 5.024 26.801 1.00 96.38 108 ARG A C 1
ATOM 815 O O . ARG A 1 108 ? -3.878 4.277 26.129 1.00 96.38 108 ARG A O 1
ATOM 822 N N . CYS A 1 109 ? -2.320 5.895 26.273 1.00 97.12 109 CYS A N 1
ATOM 823 C CA . CYS A 1 109 ? -2.013 5.906 24.855 1.00 97.12 109 CYS A CA 1
ATOM 824 C C . CYS A 1 109 ? -1.096 4.725 24.490 1.00 97.12 109 CYS A C 1
ATOM 826 O O . CYS A 1 109 ? -0.182 4.398 25.256 1.00 97.12 109 CYS A O 1
ATOM 828 N N . PRO A 1 110 ? -1.339 4.052 23.353 1.00 96.31 110 PRO A N 1
ATOM 829 C CA . PRO A 1 110 ? -0.422 3.044 22.839 1.00 96.31 110 PRO A CA 1
ATOM 830 C C . PRO A 1 110 ? 0.896 3.699 22.418 1.00 96.31 110 PRO A C 1
ATOM 832 O O . PRO A 1 110 ? 0.888 4.767 21.809 1.00 96.31 110 PRO A O 1
ATOM 835 N N . ARG A 1 111 ? 2.031 3.053 22.714 1.00 97.06 111 ARG A N 1
ATOM 836 C CA . ARG A 1 111 ? 3.341 3.553 22.276 1.00 97.06 111 ARG A CA 1
ATOM 837 C C . ARG A 1 111 ? 3.459 3.510 20.754 1.00 97.06 111 ARG A C 1
ATOM 839 O O . ARG A 1 111 ? 3.052 2.524 20.135 1.00 97.06 111 ARG A O 1
ATOM 846 N N . CYS A 1 112 ? 4.095 4.525 20.180 1.00 96.94 112 CYS A N 1
ATOM 847 C CA . CYS A 1 112 ? 4.492 4.519 18.779 1.00 96.94 112 CYS A CA 1
ATOM 848 C C . CYS A 1 112 ? 5.729 3.639 18.563 1.00 96.94 112 CYS A C 1
ATOM 850 O O . CYS A 1 112 ? 6.620 3.551 19.411 1.00 96.94 112 CYS A O 1
ATOM 852 N N . VAL A 1 113 ? 5.772 2.985 17.410 1.00 95.75 113 VAL A N 1
ATOM 853 C CA . VAL A 1 113 ? 6.908 2.217 16.906 1.00 95.75 113 VAL A CA 1
ATOM 854 C C . VAL A 1 113 ? 7.263 2.794 15.545 1.00 95.75 113 VAL A C 1
ATOM 856 O O . VAL A 1 113 ? 6.378 2.988 14.715 1.00 95.75 113 VAL A O 1
ATOM 859 N N . ALA A 1 114 ? 8.545 3.065 15.327 1.00 94.75 114 ALA A N 1
ATOM 860 C CA . ALA A 1 114 ? 9.072 3.503 14.046 1.00 94.75 114 ALA A CA 1
ATOM 861 C C . ALA A 1 114 ? 10.132 2.499 13.607 1.00 94.75 114 ALA A C 1
ATOM 863 O O . ALA A 1 114 ? 11.060 2.201 14.360 1.00 94.75 114 ALA A O 1
ATOM 864 N N . GLU A 1 115 ? 9.979 1.959 12.406 1.00 91.75 115 GLU A N 1
ATOM 865 C CA . GLU A 1 115 ? 10.929 1.014 11.832 1.00 91.75 115 GLU A CA 1
ATOM 866 C C . GLU A 1 115 ? 11.421 1.535 10.488 1.00 91.75 115 GLU A C 1
ATOM 868 O O . GLU A 1 115 ? 10.638 2.121 9.734 1.00 91.75 115 GLU A O 1
ATOM 873 N N . PRO A 1 116 ? 12.699 1.306 10.142 1.00 88.69 116 PRO A N 1
ATOM 874 C CA . PRO A 1 116 ? 13.154 1.602 8.803 1.00 88.69 116 PRO A CA 1
ATOM 875 C C . PRO A 1 116 ? 12.362 0.765 7.825 1.00 88.69 116 PRO A C 1
ATOM 877 O O . PRO A 1 116 ? 12.241 -0.460 7.975 1.00 88.69 116 PRO A O 1
ATOM 880 N N . ARG A 1 117 ? 11.844 1.424 6.797 1.00 80.25 117 ARG A N 1
ATOM 881 C CA . ARG A 1 117 ? 11.123 0.708 5.762 1.00 80.25 117 ARG A CA 1
ATOM 882 C C . ARG A 1 117 ? 12.077 -0.319 5.139 1.00 80.25 117 ARG A C 1
ATOM 884 O O . ARG A 1 117 ? 13.284 -0.077 5.030 1.00 80.25 117 ARG A O 1
ATOM 891 N N . ARG A 1 118 ? 11.565 -1.475 4.709 1.00 70.75 118 ARG A N 1
ATOM 892 C CA . ARG A 1 118 ? 12.386 -2.543 4.088 1.00 70.75 118 ARG A CA 1
ATOM 893 C C . ARG A 1 118 ? 12.317 -2.586 2.557 1.00 70.75 118 ARG A C 1
ATOM 895 O O . ARG A 1 118 ? 13.254 -3.068 1.937 1.00 70.75 118 ARG A O 1
ATOM 902 N N . GLY A 1 119 ? 11.301 -1.965 1.954 1.00 63.50 119 GLY A N 1
ATOM 903 C CA . GLY A 1 119 ? 11.118 -1.877 0.496 1.00 63.50 119 GLY A CA 1
ATOM 904 C C . GLY A 1 119 ? 10.407 -0.591 0.077 1.00 63.50 119 GLY A C 1
ATOM 905 O O . GLY A 1 119 ? 10.391 0.378 0.838 1.00 63.50 119 GLY A O 1
ATOM 906 N N . ARG A 1 120 ? 9.851 -0.530 -1.133 1.00 65.56 120 ARG A N 1
ATOM 907 C CA . ARG A 1 120 ? 8.917 0.534 -1.546 1.00 65.56 120 ARG A CA 1
ATOM 908 C C . ARG A 1 120 ? 7.512 -0.071 -1.667 1.00 65.56 120 ARG A C 1
ATOM 910 O O . ARG A 1 120 ? 7.389 -1.240 -2.022 1.00 65.56 120 ARG A O 1
ATOM 917 N N . ARG A 1 121 ? 6.470 0.706 -1.334 1.00 56.91 121 ARG A N 1
ATOM 918 C CA . ARG A 1 121 ? 5.064 0.238 -1.319 1.00 56.91 121 ARG A CA 1
ATOM 919 C C . ARG A 1 121 ? 4.532 -0.044 -2.718 1.00 56.91 121 ARG A C 1
ATOM 921 O O . ARG A 1 121 ? 3.775 -0.984 -2.934 1.00 56.91 121 ARG A O 1
ATOM 928 N N . TYR A 1 122 ? 4.930 0.789 -3.668 1.00 63.25 122 TYR A N 1
ATOM 929 C CA . TYR A 1 122 ? 4.535 0.641 -5.050 1.00 63.25 122 TYR A CA 1
ATOM 930 C C . TYR A 1 122 ? 5.705 1.026 -5.949 1.00 63.25 122 TYR A C 1
ATOM 932 O O . TYR A 1 122 ? 6.207 2.155 -5.910 1.00 63.25 122 TYR A O 1
ATOM 940 N N . GLU A 1 123 ? 6.159 0.056 -6.736 1.00 74.25 123 GLU A N 1
ATOM 941 C CA . GLU A 1 123 ? 7.115 0.278 -7.806 1.00 74.25 123 GLU A CA 1
ATOM 942 C C . GLU A 1 123 ? 6.531 -0.241 -9.107 1.00 74.25 123 GLU A C 1
ATOM 944 O O . GLU A 1 123 ? 5.897 -1.299 -9.157 1.00 74.25 123 GLU A O 1
ATOM 949 N N . ARG A 1 124 ? 6.803 0.494 -10.176 1.00 79.81 124 ARG A N 1
ATOM 950 C CA . ARG A 1 124 ? 6.519 0.039 -11.525 1.00 79.81 124 ARG A CA 1
ATOM 951 C C . ARG A 1 124 ? 7.625 0.462 -12.467 1.00 79.81 124 ARG A C 1
ATOM 953 O O . ARG A 1 124 ? 8.319 1.451 -12.230 1.00 79.81 124 ARG A O 1
ATOM 960 N N . VAL A 1 125 ? 7.787 -0.292 -13.540 1.00 85.50 125 VAL A N 1
ATOM 961 C CA . VAL A 1 125 ? 8.661 0.101 -14.642 1.00 85.50 125 VAL A CA 1
ATOM 962 C C . VAL A 1 125 ? 7.778 0.451 -15.825 1.00 85.50 125 VAL A C 1
ATOM 964 O O . VAL A 1 125 ? 7.189 -0.432 -16.440 1.00 85.50 125 VAL A O 1
ATOM 967 N N . GLU A 1 126 ? 7.661 1.744 -16.097 1.00 86.38 126 GLU A N 1
ATOM 968 C CA . GLU A 1 126 ? 6.940 2.278 -17.245 1.00 86.38 126 GLU A CA 1
ATOM 969 C C . GLU A 1 126 ? 7.777 2.083 -18.507 1.00 86.38 126 GLU A C 1
ATOM 971 O O . GLU A 1 126 ? 8.983 2.323 -18.523 1.00 86.38 126 GLU A O 1
ATOM 976 N N . LEU A 1 127 ? 7.128 1.631 -19.569 1.00 86.44 127 LEU A N 1
ATOM 977 C CA . LEU A 1 127 ? 7.681 1.531 -20.907 1.00 86.44 127 LEU A CA 1
ATOM 978 C C . LEU A 1 127 ? 7.081 2.661 -21.729 1.00 86.44 127 LEU A C 1
ATOM 980 O O . LEU A 1 127 ? 5.860 2.791 -21.814 1.00 86.44 127 LEU A O 1
ATOM 984 N N . VAL A 1 128 ? 7.937 3.489 -22.311 1.00 87.19 128 VAL A N 1
ATOM 985 C CA . VAL A 1 128 ? 7.562 4.762 -22.927 1.00 87.19 128 VAL A CA 1
ATOM 986 C C . VAL A 1 128 ? 8.067 4.802 -24.366 1.00 87.19 128 VAL A C 1
ATOM 988 O O . VAL A 1 128 ? 9.158 4.311 -24.675 1.00 87.19 128 VAL A O 1
ATOM 991 N N . LYS A 1 129 ? 7.263 5.398 -25.249 1.00 86.31 129 LYS A N 1
ATOM 992 C CA . LYS A 1 129 ? 7.591 5.599 -26.664 1.00 86.31 129 LYS A CA 1
ATOM 993 C C . LYS A 1 129 ? 7.661 7.079 -27.009 1.00 86.31 129 LYS A C 1
ATOM 995 O O . LYS A 1 129 ? 6.770 7.844 -26.652 1.00 86.31 129 LYS A O 1
ATOM 1000 N N . GLY A 1 130 ? 8.664 7.451 -27.795 1.00 81.25 130 GLY A N 1
ATOM 1001 C CA . GLY A 1 130 ? 8.869 8.802 -28.303 1.00 81.25 130 GLY A CA 1
ATOM 1002 C C . GLY A 1 130 ? 9.657 9.717 -27.367 1.00 81.25 130 GLY A C 1
ATOM 1003 O O . GLY A 1 130 ? 9.613 10.929 -27.566 1.00 81.25 130 GLY A O 1
ATOM 1004 N N . ASP A 1 131 ? 10.365 9.159 -26.383 1.00 79.00 131 ASP A N 1
ATOM 1005 C CA . ASP A 1 131 ? 11.189 9.907 -25.427 1.00 79.00 131 ASP A CA 1
ATOM 1006 C C . ASP A 1 131 ? 12.579 9.277 -25.271 1.00 79.00 131 ASP A C 1
ATOM 1008 O O . ASP A 1 131 ? 12.836 8.180 -25.767 1.00 79.00 131 ASP A O 1
ATOM 1012 N N . ASN A 1 132 ? 13.482 9.975 -24.590 1.00 80.69 132 ASN A N 1
ATOM 1013 C CA . ASN A 1 132 ? 14.803 9.471 -24.234 1.00 80.69 132 ASN A CA 1
ATOM 1014 C C . ASN A 1 132 ? 15.201 9.899 -22.822 1.00 80.69 132 ASN A C 1
ATOM 1016 O O . ASN A 1 132 ? 14.688 10.860 -22.251 1.00 80.69 132 ASN A O 1
ATOM 1020 N N . CYS A 1 133 ? 16.159 9.191 -22.239 1.00 81.25 133 CYS A N 1
ATOM 1021 C CA . CYS A 1 133 ? 16.691 9.575 -20.946 1.00 81.25 133 CYS A CA 1
ATOM 1022 C C . CYS A 1 133 ? 17.567 10.831 -21.050 1.00 81.25 133 CYS A C 1
ATOM 1024 O O . CYS A 1 133 ? 18.728 10.766 -21.449 1.00 81.25 133 CYS A O 1
ATOM 1026 N N . THR A 1 134 ? 17.052 11.982 -20.611 1.00 75.69 134 THR A N 1
ATOM 1027 C CA . THR A 1 134 ? 17.868 13.190 -20.364 1.00 75.69 134 THR A CA 1
ATOM 1028 C C . THR A 1 134 ? 17.829 13.606 -18.893 1.00 75.69 134 THR A C 1
ATOM 1030 O O . THR A 1 134 ? 17.004 13.109 -18.119 1.00 75.69 134 THR A O 1
ATOM 1033 N N . GLU A 1 135 ? 18.747 14.484 -18.476 1.00 62.66 135 GLU A N 1
ATOM 1034 C CA . GLU A 1 135 ? 18.877 14.937 -17.079 1.00 62.66 135 GLU A CA 1
ATOM 1035 C C . GLU A 1 135 ? 17.622 15.683 -16.571 1.00 62.66 135 GLU A C 1
ATOM 1037 O O . GLU A 1 135 ? 17.307 15.589 -15.387 1.00 62.66 135 GLU A O 1
ATOM 1042 N N . ASP A 1 136 ? 16.843 16.312 -17.465 1.00 60.72 136 ASP A N 1
ATOM 1043 C CA . ASP A 1 136 ? 15.730 17.221 -17.125 1.00 60.72 136 ASP A CA 1
ATOM 1044 C C . ASP A 1 136 ? 14.314 16.662 -17.408 1.00 60.72 136 ASP A C 1
ATOM 1046 O O . ASP A 1 136 ? 13.329 17.395 -17.321 1.00 60.72 136 ASP A O 1
ATOM 1050 N N . VAL A 1 137 ? 14.172 15.380 -17.771 1.00 56.50 137 VAL A N 1
ATOM 1051 C CA . VAL A 1 137 ? 12.879 14.838 -18.249 1.00 56.50 137 VAL A CA 1
ATOM 1052 C C . VAL A 1 137 ? 11.790 14.867 -17.174 1.00 56.50 137 VAL A C 1
ATOM 1054 O O . VAL A 1 137 ? 11.881 14.168 -16.159 1.00 56.50 137 VAL A O 1
ATOM 1057 N N . VAL A 1 138 ? 10.727 15.616 -17.478 1.00 58.19 138 VAL A N 1
ATOM 1058 C CA . VAL A 1 138 ? 9.337 15.256 -17.181 1.00 58.19 138 VAL A CA 1
ATOM 1059 C C . VAL A 1 138 ? 8.893 14.362 -18.335 1.00 58.19 138 VAL A C 1
ATOM 1061 O O . VAL A 1 138 ? 8.908 14.821 -19.474 1.00 58.19 138 VAL A O 1
ATOM 1064 N N . ILE A 1 139 ? 8.555 13.095 -18.072 1.00 64.31 139 ILE A N 1
ATOM 1065 C CA . ILE A 1 139 ? 8.073 12.209 -19.138 1.00 64.31 139 ILE A CA 1
ATOM 1066 C C . ILE A 1 139 ? 6.692 12.726 -19.542 1.00 64.31 139 ILE A C 1
ATOM 1068 O O . ILE A 1 139 ? 5.720 12.561 -18.808 1.00 64.31 139 ILE A O 1
ATOM 1072 N N . GLU A 1 140 ? 6.619 13.402 -20.685 1.00 66.75 140 GLU A N 1
ATOM 1073 C CA . GLU A 1 140 ? 5.355 13.837 -21.299 1.00 66.75 140 GLU A CA 1
ATOM 1074 C C . GLU A 1 140 ? 4.881 12.849 -22.373 1.00 66.75 140 GLU A C 1
ATOM 1076 O O . GLU A 1 140 ? 3.747 12.925 -22.854 1.00 66.75 140 GLU A O 1
ATOM 1081 N N . ALA A 1 141 ? 5.758 11.921 -22.756 1.00 76.75 141 ALA A N 1
ATOM 1082 C CA . ALA A 1 141 ? 5.475 10.886 -23.724 1.00 76.75 141 ALA A CA 1
ATOM 1083 C C . ALA A 1 141 ? 4.510 9.824 -23.164 1.00 76.75 141 ALA A C 1
ATOM 1085 O O . ALA A 1 141 ? 4.485 9.562 -21.960 1.00 76.75 141 ALA A O 1
ATOM 1086 N N . PRO A 1 142 ? 3.692 9.200 -24.029 1.00 76.31 142 PRO A N 1
ATOM 1087 C CA . PRO A 1 142 ? 2.726 8.207 -23.592 1.00 76.31 142 PRO A CA 1
ATOM 1088 C C . PRO A 1 142 ? 3.419 6.936 -23.083 1.00 76.31 142 PRO A C 1
ATOM 1090 O O . PRO A 1 142 ? 4.259 6.348 -23.770 1.00 76.31 142 PRO A O 1
ATOM 1093 N N . THR A 1 143 ? 3.000 6.469 -21.906 1.00 78.38 143 THR A N 1
ATOM 1094 C CA . THR A 1 143 ? 3.287 5.111 -21.431 1.00 78.38 143 THR A CA 1
ATOM 1095 C C . THR A 1 143 ? 2.600 4.112 -22.358 1.00 78.38 143 THR A C 1
ATOM 1097 O O . THR A 1 143 ? 1.378 4.140 -22.511 1.00 78.38 143 THR A O 1
ATOM 1100 N N . VAL A 1 144 ? 3.386 3.243 -22.994 1.00 79.19 144 VAL A N 1
ATOM 1101 C CA . VAL A 1 144 ? 2.888 2.177 -23.876 1.00 79.19 144 VAL A CA 1
ATOM 1102 C C . VAL A 1 144 ? 2.654 0.870 -23.129 1.00 79.19 144 VAL A C 1
ATOM 1104 O O . VAL A 1 144 ? 1.818 0.074 -23.551 1.00 79.19 144 VAL A O 1
ATOM 1107 N N . SER A 1 145 ? 3.388 0.626 -22.038 1.00 78.94 145 SER A N 1
ATOM 1108 C CA . SER A 1 145 ? 3.190 -0.551 -21.193 1.00 78.94 145 SER A CA 1
ATOM 1109 C C . SER A 1 145 ? 3.797 -0.392 -19.791 1.00 78.94 145 SER A C 1
ATOM 1111 O O . SER A 1 145 ? 4.639 0.466 -19.548 1.00 78.94 145 SER A O 1
ATOM 1113 N N . GLU A 1 146 ? 3.305 -1.230 -18.886 1.00 81.00 146 GLU A N 1
ATOM 1114 C CA . GLU A 1 146 ? 3.445 -1.271 -17.430 1.00 81.00 146 GLU A CA 1
ATOM 1115 C C . GLU A 1 146 ? 4.094 -2.525 -16.808 1.00 81.00 146 GLU A C 1
ATOM 1117 O O . GLU A 1 146 ? 3.474 -3.587 -16.882 1.00 81.00 146 GLU A O 1
ATOM 1122 N N . PHE A 1 147 ? 5.285 -2.529 -16.197 1.00 81.06 147 PHE A N 1
ATOM 1123 C CA . PHE A 1 147 ? 5.647 -3.642 -15.290 1.00 81.06 147 PHE A CA 1
ATOM 1124 C C . PHE A 1 147 ? 5.261 -3.291 -13.859 1.00 81.06 147 PHE A C 1
ATOM 1126 O O . PHE A 1 147 ? 5.980 -2.545 -13.196 1.00 81.06 147 PHE A O 1
ATOM 1133 N N . VAL A 1 148 ? 4.176 -3.875 -13.354 1.00 76.69 148 VAL A N 1
ATOM 1134 C CA . VAL A 1 148 ? 3.803 -3.747 -11.941 1.00 76.69 148 VAL A CA 1
ATOM 1135 C C . VAL A 1 148 ? 4.632 -4.709 -11.096 1.00 76.69 148 VAL A C 1
ATOM 1137 O O . VAL A 1 148 ? 4.555 -5.928 -11.267 1.00 76.69 148 VAL A O 1
ATOM 1140 N N . LEU A 1 149 ? 5.403 -4.168 -10.157 1.00 77.75 149 LEU A N 1
ATOM 1141 C CA . LEU A 1 149 ? 6.282 -4.957 -9.301 1.00 77.75 149 LEU A CA 1
ATOM 1142 C C . LEU A 1 149 ? 5.546 -5.365 -8.011 1.00 77.75 149 LEU A C 1
ATOM 1144 O O . LEU A 1 149 ? 4.665 -4.638 -7.535 1.00 77.75 149 LEU A O 1
ATOM 1148 N N . PRO A 1 150 ? 5.841 -6.546 -7.440 1.00 73.69 150 PRO A N 1
ATOM 1149 C CA . PRO A 1 150 ? 5.274 -6.935 -6.154 1.00 73.69 150 PRO A CA 1
ATOM 1150 C C . PRO A 1 150 ? 5.809 -6.044 -5.013 1.00 73.69 150 PRO A C 1
ATOM 1152 O O . PRO A 1 150 ? 6.906 -5.489 -5.128 1.00 73.69 150 PRO A O 1
ATOM 1155 N N . PRO A 1 151 ? 5.081 -5.916 -3.887 1.00 71.06 151 PRO A N 1
ATOM 1156 C CA . PRO A 1 151 ? 5.627 -5.303 -2.676 1.00 71.06 151 PRO A CA 1
ATOM 1157 C C . PRO A 1 151 ? 6.928 -6.000 -2.248 1.00 71.06 151 PRO A C 1
ATOM 1159 O O . PRO A 1 151 ? 7.023 -7.225 -2.328 1.00 71.06 151 PRO A O 1
ATOM 1162 N N . HIS A 1 152 ? 7.933 -5.227 -1.816 1.00 71.00 152 HIS A N 1
ATOM 1163 C CA . HIS A 1 152 ? 9.287 -5.722 -1.480 1.00 71.00 152 HIS A CA 1
ATOM 1164 C C . HIS A 1 152 ? 9.949 -6.560 -2.565 1.00 71.00 152 HIS A C 1
ATOM 1166 O O . HIS A 1 152 ? 10.695 -7.494 -2.265 1.00 71.00 152 HIS A O 1
ATOM 1172 N N . TRP A 1 153 ? 9.681 -6.234 -3.826 1.00 79.62 153 TRP A N 1
ATOM 1173 C CA . TRP A 1 153 ? 10.356 -6.883 -4.931 1.00 79.62 153 TRP A CA 1
ATOM 1174 C C . TRP A 1 153 ? 11.876 -6.884 -4.727 1.00 79.62 153 TRP A C 1
ATOM 1176 O O . TRP A 1 153 ? 12.511 -5.839 -4.611 1.00 79.62 153 TRP A O 1
ATOM 1186 N N . ASP A 1 154 ? 12.451 -8.081 -4.689 1.00 79.81 154 ASP A N 1
ATOM 1187 C CA . ASP A 1 154 ? 13.872 -8.333 -4.442 1.00 79.81 154 ASP A CA 1
ATOM 1188 C C . ASP A 1 154 ? 14.727 -8.229 -5.716 1.00 79.81 154 ASP A C 1
ATOM 1190 O O . ASP A 1 154 ? 15.928 -8.497 -5.688 1.00 79.81 154 ASP A O 1
ATOM 1194 N N . GLY A 1 155 ? 14.108 -7.852 -6.838 1.00 85.88 155 GLY A N 1
ATOM 1195 C CA . GLY A 1 155 ? 14.727 -7.834 -8.158 1.00 85.88 155 GLY A CA 1
ATOM 1196 C C . GLY A 1 155 ? 14.556 -9.128 -8.958 1.00 85.88 155 GLY A C 1
ATOM 1197 O O . GLY A 1 155 ? 15.079 -9.231 -10.070 1.00 85.88 155 GLY A O 1
ATOM 1198 N N . SER A 1 156 ? 13.805 -10.105 -8.438 1.00 89.94 156 SER A N 1
ATOM 1199 C CA . SER A 1 156 ? 13.409 -11.317 -9.168 1.00 89.94 156 SER A CA 1
ATOM 1200 C C . SER A 1 156 ? 12.730 -11.025 -10.514 1.00 89.94 156 SER A C 1
ATOM 1202 O O . SER A 1 156 ? 12.221 -9.943 -10.767 1.00 89.94 156 SER A O 1
ATOM 1204 N N . CYS A 1 157 ? 12.710 -11.994 -11.427 1.00 90.25 157 CYS A N 1
ATOM 1205 C CA . CYS A 1 157 ? 12.090 -11.791 -12.736 1.00 90.25 157 CYS A CA 1
ATOM 1206 C C . CYS A 1 157 ? 10.584 -11.501 -12.622 1.00 90.25 157 CYS A C 1
ATOM 1208 O O . CYS A 1 157 ? 9.840 -12.314 -12.072 1.00 90.25 157 CYS A O 1
ATOM 1210 N N . VAL A 1 158 ? 10.134 -10.390 -13.206 1.00 87.06 158 VAL A N 1
ATOM 1211 C CA . VAL A 1 158 ? 8.717 -10.058 -13.387 1.00 87.06 158 VAL A CA 1
ATOM 1212 C C . VAL A 1 158 ? 8.438 -9.968 -14.878 1.00 87.06 158 VAL A C 1
ATOM 1214 O O . VAL A 1 158 ? 9.118 -9.235 -15.592 1.00 87.06 158 VAL A O 1
ATOM 1217 N N . SER A 1 159 ? 7.445 -10.708 -15.361 1.00 83.25 159 SER A N 1
ATOM 1218 C CA . SER A 1 159 ? 7.035 -10.684 -16.763 1.00 83.25 159 SER A CA 1
ATOM 1219 C C . SER A 1 159 ? 5.651 -10.085 -16.946 1.00 83.25 159 SER A C 1
ATOM 1221 O O . SER A 1 159 ? 4.769 -10.219 -16.097 1.00 83.25 159 SER A O 1
ATOM 1223 N N . GLN A 1 160 ? 5.463 -9.439 -18.092 1.00 68.94 160 GLN A N 1
ATOM 1224 C CA . GLN A 1 160 ? 4.140 -9.129 -18.608 1.00 68.94 160 GLN A CA 1
ATOM 1225 C C . GLN A 1 160 ? 3.649 -10.336 -19.400 1.00 68.94 160 GLN A C 1
ATOM 1227 O O . GLN A 1 160 ? 4.314 -10.792 -20.334 1.00 68.94 160 GLN A O 1
ATOM 1232 N N . ARG A 1 161 ? 2.456 -10.831 -19.070 1.00 55.09 161 ARG A N 1
ATOM 1233 C CA . ARG A 1 161 ? 1.750 -11.754 -19.960 1.00 55.09 161 ARG A CA 1
ATOM 1234 C C . ARG A 1 161 ? 1.243 -10.950 -21.148 1.00 55.09 161 ARG A C 1
ATOM 1236 O O . ARG A 1 161 ? 0.360 -10.112 -21.001 1.00 55.09 161 ARG A O 1
ATOM 1243 N N . THR A 1 162 ? 1.893 -11.136 -22.291 1.00 51.34 162 THR A N 1
ATOM 1244 C CA . THR A 1 162 ? 1.664 -10.346 -23.507 1.00 51.34 162 THR A CA 1
ATOM 1245 C C . THR A 1 162 ? 1.027 -11.192 -24.595 1.00 51.34 162 THR A C 1
ATOM 1247 O O . THR A 1 162 ? 1.520 -11.323 -25.710 1.00 51.34 162 THR A O 1
ATOM 1250 N N . ASP A 1 163 ? -0.140 -11.730 -24.275 1.00 52.34 163 ASP A N 1
ATOM 1251 C CA . ASP A 1 163 ? -1.185 -12.109 -25.221 1.00 52.34 163 ASP A CA 1
ATOM 1252 C C . ASP A 1 163 ? -2.033 -10.885 -25.659 1.00 52.34 163 ASP A C 1
ATOM 1254 O O . ASP A 1 163 ? -3.172 -11.020 -26.098 1.00 52.34 163 ASP A O 1
ATOM 1258 N N . VAL A 1 164 ? -1.437 -9.684 -25.590 1.00 52.03 164 VAL A N 1
ATOM 1259 C CA . VAL A 1 164 ? -2.006 -8.392 -26.006 1.00 52.03 164 VAL A CA 1
ATOM 1260 C C . VAL A 1 164 ? -2.114 -8.338 -27.534 1.00 52.03 164 VAL A C 1
ATOM 1262 O O . VAL A 1 164 ? -1.135 -8.575 -28.250 1.00 52.03 164 VAL A O 1
ATOM 1265 N N . VAL A 1 165 ? -3.311 -8.037 -28.046 1.00 48.53 165 VAL A N 1
ATOM 1266 C CA . VAL A 1 165 ? -3.592 -7.902 -29.486 1.00 48.53 165 VAL A CA 1
ATOM 1267 C C . VAL A 1 165 ? -4.265 -6.550 -29.748 1.00 48.53 165 VAL A C 1
ATOM 1269 O O . VAL A 1 165 ? -5.406 -6.387 -29.326 1.00 48.53 165 VAL A O 1
ATOM 1272 N N . PRO A 1 166 ? -3.648 -5.621 -30.509 1.00 54.59 166 PRO A N 1
ATOM 1273 C CA . PRO A 1 166 ? -2.470 -5.821 -31.352 1.00 54.59 166 PRO A CA 1
ATOM 1274 C C . PRO A 1 166 ? -1.165 -5.876 -30.555 1.00 54.59 166 PRO A C 1
ATOM 1276 O O . PRO A 1 166 ? -1.119 -5.495 -29.390 1.00 54.59 166 PRO A O 1
ATOM 1279 N N . ALA A 1 167 ? -0.109 -6.372 -31.209 1.00 57.56 167 ALA A N 1
ATOM 1280 C CA . ALA A 1 167 ? 1.223 -6.384 -30.621 1.00 57.56 167 ALA A CA 1
ATOM 1281 C C . ALA A 1 167 ? 1.592 -4.962 -30.163 1.00 57.56 167 ALA A C 1
ATOM 1283 O O . ALA A 1 167 ? 1.326 -4.016 -30.912 1.00 57.56 167 ALA A O 1
ATOM 1284 N N . PRO A 1 168 ? 2.166 -4.812 -28.962 1.00 67.00 168 PRO A N 1
ATOM 1285 C CA . PRO A 1 168 ? 2.490 -3.501 -28.432 1.00 67.00 168 PRO A CA 1
ATOM 1286 C C . PRO A 1 168 ? 3.495 -2.770 -29.328 1.00 67.00 168 PRO A C 1
ATOM 1288 O O . PRO A 1 168 ? 4.309 -3.390 -30.020 1.00 67.00 168 PRO A O 1
ATOM 1291 N N . ASP A 1 169 ? 3.396 -1.442 -29.313 1.00 70.38 169 ASP A N 1
ATOM 1292 C CA . ASP A 1 169 ? 4.345 -0.543 -29.958 1.00 70.38 169 ASP A CA 1
ATOM 1293 C C . ASP A 1 169 ? 5.777 -0.781 -29.446 1.00 70.38 169 ASP A C 1
ATOM 1295 O O . ASP A 1 169 ? 5.978 -1.242 -28.324 1.00 70.38 169 ASP A O 1
ATOM 1299 N N . ASP A 1 170 ? 6.782 -0.454 -30.260 1.00 79.12 170 ASP A N 1
ATOM 1300 C CA . ASP A 1 170 ? 8.174 -0.432 -29.810 1.00 79.12 170 ASP A CA 1
ATOM 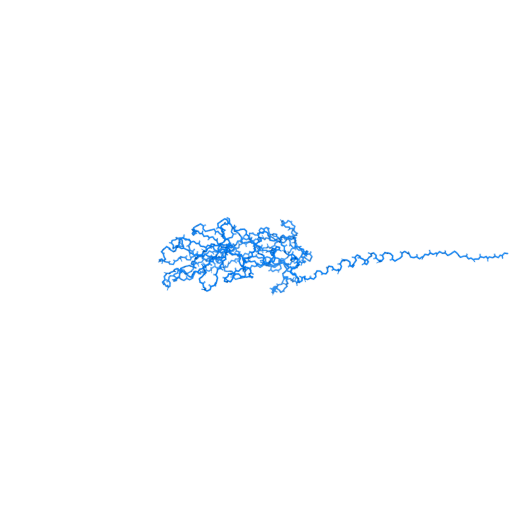1301 C C . ASP A 1 170 ? 8.397 0.560 -28.660 1.00 79.12 170 ASP A C 1
ATOM 1303 O O . ASP A 1 170 ? 7.674 1.544 -28.503 1.00 79.12 170 ASP A O 1
ATOM 1307 N N . VAL A 1 171 ? 9.397 0.267 -27.831 1.00 84.44 171 VAL A N 1
ATOM 1308 C CA . VAL A 1 171 ? 9.725 1.035 -26.628 1.00 84.44 171 VAL A CA 1
ATOM 1309 C C . VAL A 1 171 ? 11.075 1.706 -26.818 1.00 84.44 171 VAL A C 1
ATOM 1311 O O . VAL A 1 171 ? 12.054 1.036 -27.145 1.00 84.44 171 VAL A O 1
ATOM 1314 N N . ASP A 1 172 ? 11.132 3.007 -26.545 1.00 87.12 172 ASP A N 1
ATOM 1315 C CA . ASP A 1 172 ? 12.378 3.779 -26.576 1.00 87.12 172 ASP A CA 1
ATOM 1316 C C . ASP A 1 172 ? 13.017 3.875 -25.181 1.00 87.12 172 ASP A C 1
ATOM 1318 O O . ASP A 1 172 ? 14.239 3.930 -25.047 1.00 87.12 172 ASP A O 1
ATOM 1322 N N 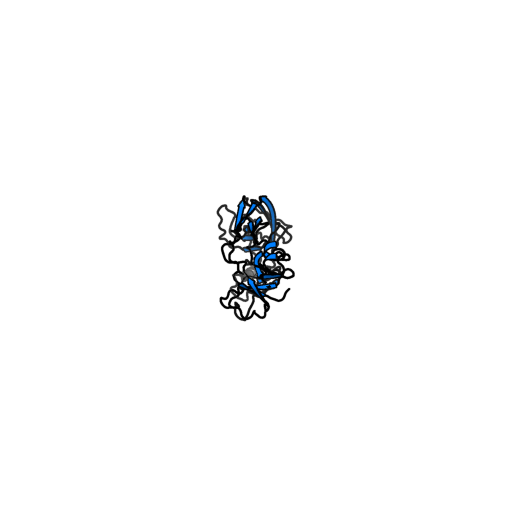. LEU A 1 173 ? 12.192 3.838 -24.130 1.00 89.25 173 LEU A N 1
ATOM 1323 C CA . LEU A 1 173 ? 12.575 4.118 -22.749 1.00 89.25 173 LEU A CA 1
ATOM 1324 C C . LEU A 1 173 ? 11.919 3.133 -21.770 1.00 89.25 173 LEU A C 1
ATOM 1326 O O . LEU A 1 173 ? 10.709 2.917 -21.809 1.00 89.25 173 LEU A O 1
ATOM 1330 N N . GLY A 1 174 ? 12.705 2.595 -20.837 1.00 88.31 174 GLY A N 1
ATOM 1331 C CA . GLY A 1 174 ? 12.219 1.982 -19.602 1.00 88.31 174 GLY A CA 1
ATOM 1332 C C . GLY A 1 174 ? 12.481 2.886 -18.396 1.00 88.31 174 GLY A C 1
ATOM 1333 O O . GLY A 1 174 ? 13.629 3.220 -18.108 1.00 88.31 174 GLY A O 1
ATOM 1334 N N . TRP A 1 175 ? 11.439 3.254 -17.658 1.00 85.94 175 TRP A N 1
ATOM 1335 C CA . TRP A 1 175 ? 11.524 4.152 -16.513 1.00 85.94 175 TRP A CA 1
ATOM 1336 C C . TRP A 1 175 ? 11.019 3.489 -15.232 1.00 85.94 175 TRP A C 1
ATOM 1338 O O . TRP A 1 175 ? 9.845 3.153 -15.095 1.00 85.94 175 TRP A O 1
ATOM 1348 N N . GLY A 1 176 ? 11.900 3.330 -14.247 1.00 81.56 176 GLY A N 1
ATOM 1349 C CA . GLY A 1 176 ? 11.517 2.885 -12.913 1.00 81.56 176 GLY A CA 1
ATOM 1350 C C . GLY A 1 176 ? 10.857 4.022 -12.140 1.00 81.56 176 GLY A C 1
ATOM 1351 O O . GLY A 1 176 ? 11.557 4.853 -11.561 1.00 81.56 176 GLY A O 1
ATOM 1352 N N . THR A 1 177 ? 9.524 4.045 -12.074 1.00 72.44 177 THR A N 1
ATOM 1353 C CA . THR A 1 177 ? 8.841 4.888 -11.088 1.00 72.44 177 THR A CA 1
ATOM 1354 C C . THR A 1 177 ? 8.720 4.122 -9.777 1.00 72.44 177 THR A C 1
ATOM 1356 O O . THR A 1 177 ? 8.418 2.928 -9.726 1.00 72.44 177 THR A O 1
ATOM 1359 N N . ALA A 1 178 ? 8.930 4.832 -8.683 1.00 66.38 178 ALA A N 1
ATOM 1360 C CA . ALA A 1 178 ? 8.327 4.438 -7.429 1.00 66.38 178 ALA A CA 1
ATOM 1361 C C . ALA A 1 178 ? 7.383 5.541 -6.999 1.00 66.38 178 ALA A C 1
ATOM 1363 O O . ALA A 1 178 ? 7.527 6.687 -7.428 1.00 66.38 178 ALA A O 1
ATOM 1364 N N . GLU A 1 179 ? 6.445 5.191 -6.135 1.00 57.25 179 GLU A N 1
ATOM 1365 C CA . GLU A 1 179 ? 5.588 6.168 -5.487 1.00 57.25 179 GLU A CA 1
ATOM 1366 C C . GLU A 1 179 ? 6.446 7.263 -4.820 1.00 57.25 179 GLU A C 1
ATOM 1368 O O . GLU A 1 179 ? 7.212 7.012 -3.883 1.00 57.25 179 GLU A O 1
ATOM 1373 N N . TYR A 1 180 ? 6.378 8.473 -5.385 1.00 41.56 180 TYR A N 1
ATOM 1374 C CA . TYR A 1 180 ? 7.029 9.668 -4.857 1.00 41.56 180 TYR A CA 1
ATOM 1375 C C . TYR A 1 180 ? 6.349 10.064 -3.540 1.00 41.56 180 TYR A C 1
ATOM 1377 O O . TYR A 1 180 ? 5.126 10.036 -3.440 1.00 41.56 180 TYR A O 1
ATOM 1385 N N . GLY A 1 181 ? 7.133 10.478 -2.542 1.00 48.59 181 GLY A N 1
ATOM 1386 C CA . GLY A 1 181 ? 6.602 10.976 -1.262 1.00 48.59 181 GLY A CA 1
ATOM 1387 C C . GLY A 1 181 ? 6.582 9.955 -0.126 1.00 48.59 181 GLY A C 1
ATOM 1388 O O . GLY A 1 181 ? 5.915 10.160 0.883 1.00 48.59 181 GLY A O 1
ATOM 1389 N N . LEU A 1 182 ? 7.314 8.856 -0.271 1.00 56.28 182 LEU A N 1
ATOM 1390 C CA . LEU A 1 182 ? 7.410 7.845 0.763 1.00 56.28 182 LEU A CA 1
ATOM 1391 C C . LEU A 1 182 ? 8.504 8.184 1.784 1.00 56.28 182 LEU A C 1
ATOM 1393 O O . LEU A 1 182 ? 9.680 8.277 1.452 1.00 56.28 182 LEU A O 1
ATOM 1397 N N . TRP A 1 183 ? 8.070 8.315 3.033 1.00 70.69 183 TRP A N 1
ATOM 1398 C CA . TRP A 1 183 ? 8.877 8.384 4.246 1.00 70.69 183 TRP A CA 1
ATOM 1399 C C . TRP A 1 183 ? 9.892 7.238 4.366 1.00 70.69 183 TRP A C 1
ATOM 1401 O O . TRP A 1 183 ? 9.624 6.099 3.965 1.00 70.69 183 TRP A O 1
ATOM 1411 N N . ASP A 1 184 ? 11.049 7.555 4.940 1.00 84.12 184 ASP A N 1
ATOM 1412 C CA . ASP A 1 184 ? 12.165 6.640 5.207 1.00 84.12 184 ASP A CA 1
ATOM 1413 C C . ASP A 1 184 ? 11.832 5.559 6.250 1.00 84.12 184 ASP A C 1
ATOM 1415 O O . ASP A 1 184 ? 12.372 4.446 6.230 1.00 84.12 184 ASP A O 1
ATOM 1419 N N . CYS A 1 185 ? 10.874 5.873 7.118 1.00 88.00 185 CYS A N 1
ATOM 1420 C CA . CYS A 1 185 ? 10.404 5.025 8.196 1.00 88.00 185 CYS A CA 1
ATOM 1421 C C . CYS A 1 185 ? 8.912 4.716 8.028 1.00 88.00 185 CYS A C 1
ATOM 1423 O O . CYS A 1 185 ? 8.142 5.533 7.519 1.00 88.00 185 CYS A O 1
ATOM 1425 N N . ASP A 1 186 ? 8.500 3.536 8.482 1.00 87.31 186 ASP A N 1
ATOM 1426 C CA . ASP A 1 186 ? 7.099 3.218 8.739 1.00 87.31 186 ASP A CA 1
ATOM 1427 C C . ASP A 1 186 ? 6.805 3.431 10.226 1.00 87.31 186 ASP A C 1
ATOM 1429 O O . ASP A 1 186 ? 7.537 2.944 11.090 1.00 87.31 186 ASP A O 1
ATOM 1433 N N . THR A 1 187 ? 5.721 4.147 10.524 1.00 90.31 187 THR A N 1
ATOM 1434 C CA . THR A 1 187 ? 5.210 4.325 11.885 1.00 90.31 187 THR A CA 1
ATOM 1435 C C . THR A 1 187 ? 3.980 3.461 12.118 1.00 90.31 187 THR A C 1
ATOM 1437 O O . THR A 1 187 ? 3.115 3.303 11.256 1.00 90.31 187 THR A O 1
ATOM 1440 N N . SER A 1 188 ? 3.899 2.872 13.305 1.00 91.00 188 SER A N 1
ATOM 1441 C CA . SER A 1 188 ? 2.778 2.039 13.731 1.00 91.00 188 SER A CA 1
ATOM 1442 C C . SER A 1 188 ? 2.579 2.119 15.245 1.00 91.00 188 SER A C 1
ATOM 1444 O O . SER A 1 188 ? 3.374 2.721 15.967 1.00 91.00 188 SER A O 1
ATOM 1446 N N . LEU A 1 189 ? 1.498 1.516 15.741 1.00 93.69 189 LEU A N 1
ATOM 1447 C CA . LEU A 1 189 ? 1.277 1.344 17.175 1.00 93.69 189 LEU A CA 1
ATOM 1448 C C . LEU A 1 189 ? 1.922 0.045 17.659 1.00 93.69 189 LEU A C 1
ATOM 1450 O O . LEU A 1 189 ? 1.847 -0.984 16.989 1.00 93.69 189 LEU A O 1
ATOM 1454 N N . SER A 1 190 ? 2.483 0.067 18.867 1.00 94.06 190 SER A N 1
ATOM 1455 C CA . SER A 1 190 ? 3.011 -1.127 19.527 1.00 94.06 190 SER A CA 1
ATOM 1456 C C . SER A 1 190 ? 1.933 -2.206 19.646 1.00 94.06 190 SER A C 1
ATOM 1458 O O . SER A 1 190 ? 0.930 -2.014 20.335 1.00 94.06 190 SER A O 1
ATOM 1460 N N . LEU A 1 191 ? 2.158 -3.370 19.027 1.00 90.94 191 LEU A N 1
ATOM 1461 C CA . LEU A 1 191 ? 1.215 -4.495 19.076 1.00 90.94 191 LEU A CA 1
ATOM 1462 C C . LEU A 1 191 ? 0.959 -4.996 20.504 1.00 90.94 191 LEU A C 1
ATOM 1464 O O . LEU A 1 191 ? -0.132 -5.481 20.790 1.00 90.94 191 LEU A O 1
ATOM 1468 N N . GLU A 1 192 ? 1.936 -4.857 21.405 1.00 93.12 192 GLU A N 1
ATOM 1469 C CA . GLU A 1 192 ? 1.784 -5.192 22.826 1.00 93.12 192 GLU A CA 1
ATOM 1470 C C . GLU A 1 192 ? 0.758 -4.277 23.508 1.00 93.12 192 GLU A C 1
ATOM 1472 O O . GLU A 1 192 ? -0.136 -4.758 24.207 1.00 93.12 192 GLU A O 1
ATOM 1477 N N . ASP A 1 193 ? 0.850 -2.964 23.279 1.00 95.19 193 ASP A N 1
ATOM 1478 C CA . ASP A 1 193 ? -0.114 -2.017 23.837 1.00 95.19 193 ASP A CA 1
ATOM 1479 C C . ASP A 1 193 ? -1.473 -2.142 23.155 1.00 95.19 193 ASP A C 1
ATOM 1481 O O . ASP A 1 193 ? -2.496 -2.141 23.835 1.00 95.19 193 ASP A O 1
ATOM 1485 N N . VAL A 1 194 ? -1.507 -2.322 21.833 1.00 94.00 194 VAL A N 1
ATOM 1486 C CA . VAL A 1 194 ? -2.756 -2.570 21.103 1.00 94.00 194 VAL A CA 1
ATOM 1487 C C . VAL A 1 194 ? -3.468 -3.806 21.656 1.00 94.00 194 VAL A C 1
ATOM 1489 O O . VAL A 1 194 ? -4.664 -3.739 21.920 1.00 94.00 194 VAL A O 1
ATOM 1492 N N . ASP A 1 195 ? -2.757 -4.909 21.893 1.00 94.25 195 ASP A N 1
ATOM 1493 C CA . ASP A 1 195 ? -3.323 -6.123 22.490 1.00 94.25 195 ASP A CA 1
ATOM 1494 C C . ASP A 1 195 ? -3.797 -5.913 23.937 1.00 94.25 195 ASP A C 1
ATOM 1496 O O . ASP A 1 195 ? -4.797 -6.496 24.358 1.00 94.25 195 ASP A O 1
ATOM 1500 N N . ALA A 1 196 ? -3.139 -5.049 24.711 1.00 94.88 196 ALA A N 1
ATOM 1501 C CA . ALA A 1 196 ? -3.603 -4.697 26.051 1.00 94.88 196 ALA A CA 1
ATOM 1502 C C . ALA A 1 196 ? -4.883 -3.837 26.028 1.00 94.88 196 ALA A C 1
ATOM 1504 O O . ALA A 1 196 ? -5.758 -4.014 26.878 1.00 94.88 196 ALA A O 1
ATOM 1505 N N . LEU A 1 197 ? -5.004 -2.929 25.056 1.00 95.81 197 LEU A N 1
ATOM 1506 C CA . LEU A 1 197 ? -6.086 -1.943 24.962 1.00 95.81 197 LEU A CA 1
ATOM 1507 C C . LEU A 1 197 ? -7.315 -2.456 24.195 1.00 95.81 197 LEU A C 1
ATOM 1509 O O . LEU A 1 197 ? -8.436 -2.035 24.484 1.00 95.81 197 LEU A O 1
ATOM 1513 N N . TRP A 1 198 ? -7.129 -3.379 23.252 1.00 96.69 198 TRP A N 1
ATOM 1514 C CA . TRP A 1 198 ? -8.161 -3.829 22.315 1.00 96.69 198 TRP A CA 1
ATOM 1515 C C . TRP A 1 198 ? -8.280 -5.352 22.275 1.00 96.69 198 TRP A C 1
ATOM 1517 O O . TRP A 1 198 ? -7.312 -6.087 22.471 1.00 96.69 198 TRP A O 1
ATOM 1527 N N . GLY A 1 199 ? -9.496 -5.848 22.047 1.00 95.88 199 GLY A N 1
ATOM 1528 C CA . GLY A 1 199 ? -9.766 -7.273 21.850 1.00 95.88 199 GLY A CA 1
ATOM 1529 C C . GLY A 1 199 ? -9.383 -7.754 20.459 1.00 95.88 199 GLY A C 1
ATOM 1530 O O . GLY A 1 199 ? -8.878 -8.868 20.317 1.00 95.88 199 GLY A O 1
ATOM 1531 N N . LYS A 1 200 ? -9.603 -6.913 19.443 1.00 96.69 200 LYS A N 1
ATOM 1532 C CA . LYS A 1 200 ? -9.349 -7.259 18.045 1.00 96.69 200 LYS A CA 1
ATOM 1533 C C . LYS A 1 200 ? -8.813 -6.080 17.251 1.00 96.69 200 LYS A C 1
ATOM 1535 O O . LYS A 1 200 ? -9.123 -4.923 17.537 1.00 96.69 200 LYS A O 1
ATOM 1540 N N . ILE A 1 201 ? -8.077 -6.412 16.202 1.00 96.44 201 ILE A N 1
ATOM 1541 C CA . ILE A 1 201 ? -7.676 -5.507 15.134 1.00 96.44 201 ILE A CA 1
ATOM 1542 C C . ILE A 1 201 ? -8.429 -5.879 13.853 1.00 96.44 201 ILE A C 1
ATOM 1544 O O . ILE A 1 201 ? -8.710 -7.053 13.602 1.00 96.44 201 ILE A O 1
ATOM 1548 N N . VAL A 1 202 ? -8.757 -4.870 13.057 1.00 96.88 202 VAL A N 1
ATOM 1549 C CA . VAL A 1 202 ? -9.223 -4.987 11.678 1.00 96.88 202 VAL A CA 1
ATOM 1550 C C . VAL A 1 202 ? -8.111 -4.426 10.805 1.00 96.88 202 VAL A C 1
ATOM 1552 O O . VAL A 1 202 ? -7.993 -3.212 10.641 1.00 96.88 202 VAL A O 1
ATOM 1555 N N . ARG A 1 203 ? -7.260 -5.315 10.295 1.00 95.75 203 ARG A N 1
ATOM 1556 C CA . ARG A 1 203 ? -6.161 -4.951 9.403 1.00 95.75 203 ARG A CA 1
ATOM 1557 C C . ARG A 1 203 ? -6.688 -4.825 7.991 1.00 95.75 203 ARG A C 1
ATOM 1559 O O . ARG A 1 203 ? -7.123 -5.823 7.418 1.00 95.75 203 ARG A O 1
ATOM 1566 N N . VAL A 1 204 ? -6.646 -3.615 7.447 1.00 94.50 204 VAL A N 1
ATOM 1567 C CA . VAL A 1 204 ? -7.070 -3.327 6.080 1.00 94.50 204 VAL A CA 1
ATOM 1568 C C . VAL A 1 204 ? -5.843 -3.242 5.192 1.00 94.50 204 VAL A C 1
ATOM 1570 O O . VAL A 1 204 ? -4.942 -2.427 5.410 1.00 94.50 204 VAL A O 1
ATOM 1573 N N . CYS A 1 205 ? -5.841 -4.083 4.170 1.00 91.62 205 CYS A N 1
ATOM 1574 C CA . CYS A 1 205 ? -4.885 -4.038 3.088 1.00 91.62 205 CYS A CA 1
ATOM 1575 C C . CYS A 1 205 ? -5.585 -3.535 1.831 1.00 91.62 205 CYS A C 1
ATOM 1577 O O . CYS A 1 205 ? -6.738 -3.879 1.567 1.00 91.62 205 CYS A O 1
ATOM 1579 N N . GLU A 1 206 ? -4.887 -2.726 1.054 1.00 86.56 206 GLU A N 1
ATOM 1580 C CA . GLU A 1 206 ? -5.397 -2.127 -0.170 1.00 86.56 206 GLU A CA 1
ATOM 1581 C C . GLU A 1 206 ? -4.434 -2.413 -1.312 1.00 86.56 206 GLU A C 1
ATOM 1583 O O . GLU A 1 206 ? -3.219 -2.508 -1.127 1.00 86.56 206 GLU A O 1
ATOM 1588 N N . ARG A 1 207 ? -4.984 -2.549 -2.513 1.00 76.06 207 ARG A N 1
ATOM 1589 C CA . ARG A 1 207 ? -4.198 -2.473 -3.735 1.00 76.06 207 ARG A CA 1
ATOM 1590 C C . ARG A 1 207 ? -4.835 -1.448 -4.652 1.00 76.06 207 ARG A C 1
ATOM 1592 O O . ARG A 1 207 ? -6.009 -1.553 -4.995 1.00 76.06 207 ARG A O 1
ATOM 1599 N N . THR A 1 208 ? -4.046 -0.450 -5.015 1.00 66.50 208 THR A N 1
ATOM 1600 C CA . THR A 1 208 ? -4.376 0.524 -6.047 1.00 66.50 208 THR A CA 1
ATOM 1601 C C . THR A 1 208 ? -3.830 0.014 -7.377 1.00 66.50 208 THR A C 1
ATOM 1603 O O . THR A 1 208 ? -2.662 -0.361 -7.480 1.00 66.50 208 THR A O 1
ATOM 1606 N N . TRP A 1 209 ? -4.696 -0.053 -8.384 1.00 59.44 209 TRP A N 1
ATOM 1607 C CA . TRP A 1 209 ? -4.347 -0.482 -9.736 1.00 59.44 209 TRP A CA 1
ATOM 1608 C C . TRP A 1 209 ? -4.029 0.734 -10.596 1.00 59.44 209 TRP A C 1
ATOM 1610 O O . TRP A 1 209 ? -4.922 1.551 -10.829 1.00 59.44 209 TRP A O 1
ATOM 1620 N N . PRO A 1 210 ? -2.803 0.872 -11.106 1.00 49.88 210 PRO A N 1
ATOM 1621 C CA . PRO A 1 210 ? -2.613 1.464 -12.414 1.00 49.88 210 PRO A CA 1
ATOM 1622 C C . PRO A 1 210 ? -2.904 0.422 -13.506 1.00 49.88 210 PRO A C 1
ATOM 1624 O O . PRO A 1 210 ? -3.206 -0.743 -13.233 1.00 49.88 210 PRO A O 1
ATOM 1627 N N . MET A 1 211 ? -3.012 0.912 -14.732 1.00 47.12 211 MET A N 1
ATOM 1628 C CA . MET A 1 211 ? -4.002 0.473 -15.711 1.00 47.12 211 MET A CA 1
ATOM 1629 C C . MET A 1 211 ? -3.754 -0.901 -16.354 1.00 47.12 211 MET A C 1
ATOM 1631 O O . MET A 1 211 ? -4.650 -1.406 -17.001 1.00 47.12 211 MET A O 1
ATOM 1635 N N . ASP A 1 212 ? -2.623 -1.573 -16.178 1.00 43.34 212 ASP A N 1
ATOM 1636 C CA . ASP A 1 212 ? -2.163 -2.556 -17.190 1.00 43.34 212 ASP A CA 1
ATOM 1637 C C . ASP A 1 212 ? -2.653 -4.001 -17.028 1.00 43.34 212 ASP A C 1
ATOM 1639 O O . ASP A 1 212 ? -2.209 -4.907 -17.742 1.00 43.34 212 ASP A O 1
ATOM 1643 N N . GLN A 1 213 ? -3.583 -4.255 -16.111 1.00 55.75 213 GLN A N 1
ATOM 1644 C CA . GLN A 1 213 ? -4.134 -5.593 -15.902 1.00 55.75 213 GLN A CA 1
ATOM 1645 C C . GLN A 1 213 ? -5.636 -5.573 -16.093 1.00 55.75 213 GLN A C 1
ATOM 1647 O O . GLN A 1 213 ? -6.420 -5.606 -15.142 1.00 55.75 213 GLN A O 1
ATOM 1652 N N . TYR A 1 214 ? -6.040 -5.510 -17.358 1.00 64.44 214 TYR A N 1
ATOM 1653 C CA . TYR A 1 214 ? -7.446 -5.476 -17.687 1.00 64.44 214 TYR A CA 1
ATOM 1654 C C . TYR A 1 214 ? -8.025 -6.875 -17.637 1.00 64.44 214 TYR A C 1
ATOM 1656 O O . TYR A 1 214 ? -7.561 -7.845 -18.241 1.00 64.44 214 TYR A O 1
ATOM 1664 N N . CYS A 1 215 ? -9.116 -6.970 -16.907 1.00 66.69 215 CYS A N 1
ATOM 1665 C CA . CYS A 1 215 ? -10.019 -8.082 -17.033 1.00 66.69 215 CYS A CA 1
ATOM 1666 C C . CYS A 1 215 ? -10.759 -8.009 -18.363 1.00 66.69 215 CYS A C 1
ATOM 1668 O O . CYS A 1 215 ? -11.055 -6.930 -18.865 1.00 66.69 215 CYS A O 1
ATOM 1670 N N . ALA A 1 216 ? -11.119 -9.167 -18.919 1.00 67.06 216 ALA A N 1
ATOM 1671 C CA . ALA A 1 216 ? -11.843 -9.211 -20.190 1.00 67.06 216 ALA A CA 1
ATOM 1672 C C . ALA A 1 216 ? -13.207 -8.498 -20.149 1.00 67.06 216 ALA A C 1
ATOM 1674 O O . ALA A 1 216 ? -13.747 -8.115 -21.183 1.00 67.06 216 ALA A O 1
ATOM 1675 N N . LYS A 1 217 ? -13.774 -8.322 -18.952 1.00 66.31 217 LYS A N 1
ATOM 1676 C CA . LYS A 1 217 ? -15.022 -7.600 -18.727 1.00 66.31 217 LYS A CA 1
ATOM 1677 C C . LYS A 1 217 ? -14.714 -6.163 -18.308 1.00 66.31 217 LYS A C 1
ATOM 1679 O O . LYS A 1 217 ? -14.070 -5.947 -17.282 1.00 66.31 217 LYS A O 1
ATOM 1684 N N . ILE A 1 218 ? -15.244 -5.199 -19.063 1.00 63.91 218 ILE A N 1
ATOM 1685 C CA . ILE A 1 218 ? -15.148 -3.765 -18.755 1.00 63.91 218 ILE A CA 1
ATOM 1686 C C . ILE A 1 218 ? -15.588 -3.509 -17.310 1.00 63.91 218 ILE A C 1
ATOM 1688 O O . ILE A 1 218 ? -16.634 -3.989 -16.865 1.00 63.91 218 ILE A O 1
ATOM 1692 N N . GLY A 1 219 ? -14.768 -2.748 -16.590 1.00 63.97 219 GLY A N 1
ATOM 1693 C CA . GLY A 1 219 ? -14.997 -2.382 -15.198 1.00 63.97 219 GLY A CA 1
ATOM 1694 C C . GLY A 1 219 ? -14.634 -3.464 -14.186 1.00 63.97 219 GLY A C 1
ATOM 1695 O O . GLY A 1 219 ? -14.701 -3.174 -13.007 1.00 63.97 219 GLY A O 1
ATOM 1696 N N . SER A 1 220 ? -14.251 -4.679 -14.594 1.00 71.06 220 SER A N 1
ATOM 1697 C CA . SER A 1 220 ? -13.715 -5.666 -13.648 1.00 71.06 220 SER A CA 1
ATOM 1698 C C . SER A 1 220 ? -12.269 -5.336 -13.295 1.00 71.06 220 SER A C 1
ATOM 1700 O O . SER A 1 220 ? -11.485 -4.969 -14.169 1.00 71.06 220 SER A O 1
ATOM 1702 N N . GLU A 1 221 ? -11.923 -5.499 -12.025 1.00 74.06 221 GLU A N 1
ATOM 1703 C CA . GLU A 1 221 ? -10.588 -5.226 -11.507 1.00 74.06 221 GLU A CA 1
ATOM 1704 C C . GLU A 1 221 ? -9.815 -6.540 -11.394 1.00 74.06 221 GLU A C 1
ATOM 1706 O O . GLU A 1 221 ? -10.327 -7.549 -10.894 1.00 74.06 221 GLU A O 1
ATOM 1711 N N . CYS A 1 222 ? -8.582 -6.551 -11.892 1.00 75.38 222 CYS A N 1
ATOM 1712 C CA . CYS A 1 222 ? -7.686 -7.674 -11.673 1.00 75.38 222 CYS A CA 1
ATOM 1713 C C . CYS A 1 222 ? -7.214 -7.626 -10.232 1.00 75.38 222 CYS A C 1
ATOM 1715 O O . CYS A 1 222 ? -6.628 -6.627 -9.872 1.00 75.38 222 CYS A O 1
ATOM 1717 N N . ILE A 1 223 ? -7.457 -8.641 -9.401 1.00 78.69 223 ILE A N 1
ATOM 1718 C CA . ILE A 1 223 ? -7.118 -8.592 -7.974 1.00 78.69 223 ILE A CA 1
ATOM 1719 C C . ILE A 1 223 ? -6.465 -9.875 -7.476 1.00 78.69 223 ILE A C 1
ATOM 1721 O O . ILE A 1 223 ? -6.931 -10.964 -7.825 1.00 78.69 223 ILE A O 1
ATOM 1725 N N . PRO A 1 224 ? -5.416 -9.790 -6.634 1.00 78.69 224 PRO A N 1
ATOM 1726 C CA . PRO A 1 224 ? -4.793 -10.965 -6.061 1.00 78.69 224 PRO A CA 1
ATOM 1727 C C . PRO A 1 224 ? -5.776 -11.716 -5.173 1.00 78.69 224 PRO A C 1
ATOM 1729 O O . PRO A 1 224 ? -6.674 -11.143 -4.545 1.00 78.69 224 PRO A O 1
ATOM 1732 N N . VAL A 1 225 ? -5.597 -13.033 -5.117 1.00 82.69 225 VAL A N 1
ATOM 1733 C CA . VAL A 1 225 ? -6.344 -13.873 -4.184 1.00 82.69 225 VAL A CA 1
ATOM 1734 C C . VAL A 1 225 ? -5.913 -13.486 -2.763 1.00 82.69 225 VAL A C 1
ATOM 1736 O O . VAL A 1 225 ? -4.712 -13.508 -2.487 1.00 82.69 225 VAL A O 1
ATOM 1739 N N . PRO A 1 226 ? -6.846 -13.107 -1.872 1.00 83.56 226 PRO A N 1
ATOM 1740 C CA . PRO A 1 226 ? -6.499 -12.778 -0.493 1.00 83.56 226 PRO A CA 1
ATOM 1741 C C . PRO A 1 226 ? -5.861 -13.985 0.213 1.00 83.56 226 PRO A C 1
ATOM 1743 O O . PRO A 1 226 ? -6.286 -15.120 -0.016 1.00 83.56 226 PRO A O 1
ATOM 1746 N N . ALA A 1 227 ? -4.865 -13.770 1.082 1.00 84.62 227 ALA A N 1
ATOM 1747 C CA . ALA A 1 227 ? -4.352 -14.854 1.924 1.00 84.62 227 ALA A CA 1
ATOM 1748 C C . ALA A 1 227 ? -5.432 -15.394 2.880 1.00 84.62 227 ALA A C 1
ATOM 1750 O O . ALA A 1 227 ? -6.407 -14.696 3.181 1.00 84.62 227 ALA A O 1
ATOM 1751 N N . PRO A 1 228 ? -5.250 -16.618 3.416 1.00 87.50 228 PRO A N 1
ATOM 1752 C CA . PRO A 1 228 ? -6.183 -17.199 4.372 1.00 87.50 228 PRO A CA 1
ATOM 1753 C C . PRO A 1 228 ? -6.533 -16.247 5.524 1.00 87.50 228 PRO A C 1
ATOM 1755 O O . PRO A 1 228 ? -5.658 -15.685 6.180 1.00 87.50 228 PRO A O 1
ATOM 1758 N N . GLY A 1 229 ? -7.833 -16.086 5.776 1.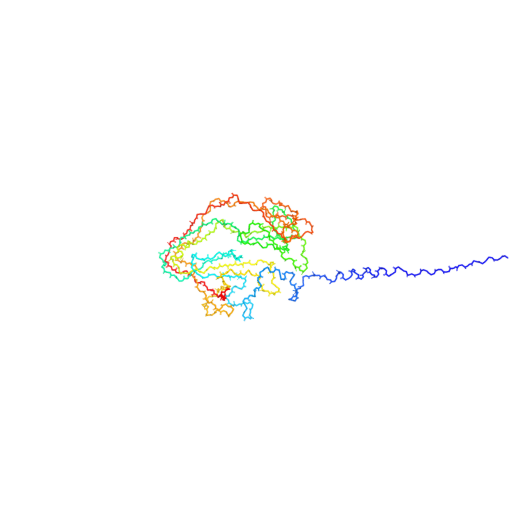00 89.31 229 GLY A N 1
ATOM 1759 C CA . GLY A 1 229 ? -8.373 -15.223 6.830 1.00 89.31 229 GLY A CA 1
ATOM 1760 C C . GLY A 1 229 ? -8.704 -13.794 6.389 1.00 89.31 229 GLY A C 1
ATOM 1761 O O . GLY A 1 229 ? -9.514 -13.145 7.056 1.00 89.31 229 GLY A O 1
ATOM 1762 N N . PHE A 1 230 ? -8.144 -13.315 5.275 1.00 92.25 230 PHE A N 1
ATOM 1763 C CA . PHE A 1 230 ? -8.582 -12.064 4.661 1.00 92.25 230 PHE A CA 1
ATOM 1764 C C . PHE A 1 230 ? -9.913 -12.241 3.931 1.00 92.25 230 PHE A C 1
ATOM 1766 O O . PHE A 1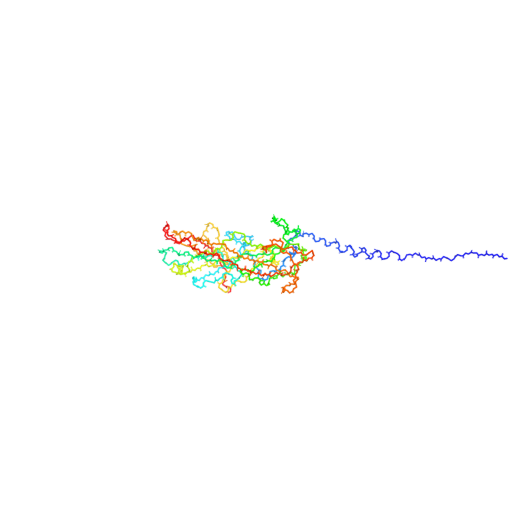 230 ? -10.223 -13.306 3.394 1.00 92.25 230 PHE A O 1
ATOM 1773 N N . ARG A 1 231 ? -10.701 -11.167 3.903 1.00 92.12 231 ARG A N 1
ATOM 1774 C CA . ARG A 1 231 ? -12.000 -11.101 3.224 1.00 92.12 231 ARG A CA 1
ATOM 1775 C C . ARG A 1 231 ? -12.043 -9.834 2.398 1.00 92.12 231 ARG A C 1
ATOM 1777 O O . ARG A 1 231 ? -11.545 -8.807 2.845 1.00 92.12 231 ARG A O 1
ATOM 1784 N N . GLU A 1 232 ? -12.633 -9.902 1.216 1.00 90.38 232 GLU A N 1
ATOM 1785 C CA . GLU A 1 232 ? -12.915 -8.708 0.420 1.00 90.38 232 GLU A CA 1
ATOM 1786 C C . GLU A 1 232 ? -13.922 -7.828 1.169 1.00 90.38 232 GLU A C 1
ATOM 1788 O O . GLU A 1 232 ? -14.907 -8.342 1.707 1.00 90.38 232 GLU A O 1
ATOM 1793 N N . CYS A 1 233 ? -13.652 -6.527 1.265 1.00 92.00 233 CYS A N 1
ATOM 1794 C CA . CYS A 1 233 ? -14.470 -5.599 2.033 1.00 92.00 233 CYS A CA 1
ATOM 1795 C C . CYS A 1 233 ? -14.641 -4.261 1.315 1.00 92.00 233 CYS A C 1
ATOM 1797 O O . CYS A 1 233 ? -13.720 -3.741 0.694 1.00 92.00 233 CYS A O 1
ATOM 1799 N N . LEU A 1 234 ? -15.811 -3.660 1.496 1.00 90.69 234 LEU A N 1
ATOM 1800 C CA . LEU A 1 234 ? -16.149 -2.321 1.034 1.00 90.69 234 LEU A CA 1
ATOM 1801 C C . LEU A 1 234 ? -16.164 -1.385 2.229 1.00 90.69 234 LEU A C 1
ATOM 1803 O O . LEU A 1 234 ? -16.880 -1.648 3.195 1.00 90.69 234 LEU A O 1
ATOM 1807 N N . GLN A 1 235 ? -15.423 -0.284 2.172 1.00 92.56 235 GLN A N 1
ATOM 1808 C CA . GLN A 1 235 ? -15.543 0.750 3.192 1.00 92.56 235 GLN A CA 1
ATOM 1809 C C . GLN A 1 235 ? -16.699 1.684 2.855 1.00 92.56 235 GLN A C 1
ATOM 1811 O O . GLN A 1 235 ? -16.821 2.162 1.727 1.00 92.56 235 GLN A O 1
ATOM 1816 N N . TYR A 1 236 ? -17.517 1.955 3.861 1.00 92.81 236 TYR A N 1
ATOM 1817 C CA . TYR A 1 236 ? -18.606 2.906 3.782 1.00 92.81 236 TYR A CA 1
ATOM 1818 C C . TYR A 1 236 ? -18.144 4.292 4.256 1.00 92.81 236 TYR A C 1
ATOM 1820 O O . TYR A 1 236 ? -17.560 4.428 5.334 1.00 92.81 236 TYR A O 1
ATOM 1828 N N . PHE A 1 237 ? -18.424 5.305 3.441 1.00 90.56 237 PHE A N 1
ATOM 1829 C CA . PHE A 1 237 ? -18.056 6.712 3.621 1.00 90.56 237 PHE A CA 1
ATOM 1830 C C . PHE A 1 237 ? -19.272 7.645 3.732 1.00 90.56 237 PHE A C 1
ATOM 1832 O O . PHE A 1 237 ? -19.104 8.862 3.733 1.00 90.56 237 PHE A O 1
ATOM 1839 N N . GLY A 1 238 ? -20.494 7.107 3.780 1.00 87.88 238 GLY A N 1
ATOM 1840 C CA . GLY A 1 238 ? -21.687 7.935 3.946 1.00 87.88 238 GLY A CA 1
ATOM 1841 C C . GLY A 1 238 ? -21.769 8.574 5.335 1.00 87.88 238 GLY A C 1
ATOM 1842 O O . GLY A 1 238 ? -21.219 8.058 6.308 1.00 87.88 238 GLY A O 1
ATOM 1843 N N . GLU A 1 239 ? -22.467 9.707 5.415 1.00 86.94 239 GLU A N 1
ATOM 1844 C CA . GLU A 1 239 ? -22.654 10.462 6.664 1.00 86.94 239 GLU A CA 1
ATOM 1845 C C . GLU A 1 239 ? -23.612 9.751 7.633 1.00 86.94 239 GLU A C 1
ATOM 1847 O O . GLU A 1 239 ? -23.450 9.831 8.851 1.00 86.94 239 GLU A O 1
ATOM 1852 N N . ASP A 1 240 ? -24.595 9.030 7.089 1.00 90.81 240 ASP A N 1
ATOM 1853 C CA . ASP A 1 240 ? -25.603 8.307 7.859 1.00 90.81 240 ASP A CA 1
ATOM 1854 C C . ASP A 1 240 ? -25.112 6.931 8.305 1.00 90.81 240 ASP A C 1
ATOM 1856 O O . ASP A 1 240 ? -24.377 6.252 7.589 1.00 90.81 240 ASP A O 1
ATOM 1860 N N . GLU A 1 241 ? -25.596 6.451 9.452 1.00 89.88 241 GLU A N 1
ATOM 1861 C CA . GLU A 1 241 ? -25.305 5.095 9.912 1.00 89.88 241 GLU A CA 1
ATOM 1862 C C . GLU A 1 241 ? -25.809 4.049 8.904 1.00 89.88 241 GLU A C 1
ATOM 1864 O O . GLU A 1 241 ? -27.016 3.909 8.671 1.00 89.88 241 GLU A O 1
ATOM 1869 N N . LEU A 1 242 ? -24.880 3.259 8.356 1.00 92.00 242 LEU A N 1
ATOM 1870 C CA . LEU A 1 242 ? -25.214 2.178 7.439 1.00 92.00 242 LEU A CA 1
ATOM 1871 C C . LEU A 1 242 ? -26.107 1.138 8.131 1.00 92.00 242 LEU A C 1
ATOM 1873 O O . LEU A 1 242 ? -25.692 0.480 9.092 1.00 92.00 242 LEU A O 1
ATOM 1877 N N . GLN A 1 243 ? -27.320 0.977 7.600 1.00 90.44 243 GLN A N 1
ATOM 1878 C CA . GLN A 1 243 ? -28.346 0.088 8.152 1.00 90.44 243 GLN A CA 1
ATOM 1879 C C . GLN A 1 243 ? -28.127 -1.380 7.780 1.00 90.44 243 GLN A C 1
ATOM 1881 O O . GLN A 1 243 ? -28.351 -2.272 8.596 1.00 90.44 243 GLN A O 1
ATOM 1886 N N . ALA A 1 244 ? -27.713 -1.646 6.540 1.00 91.88 244 ALA A N 1
ATOM 1887 C CA . ALA A 1 244 ? -27.496 -2.997 6.043 1.00 91.88 244 ALA A CA 1
ATOM 1888 C C . ALA A 1 244 ? -26.423 -3.006 4.959 1.00 91.88 244 ALA A C 1
ATOM 1890 O O . ALA A 1 244 ? -26.361 -2.107 4.122 1.00 91.88 244 ALA A O 1
ATOM 1891 N N . CYS A 1 245 ? -25.611 -4.058 4.960 1.00 92.00 245 CYS A N 1
ATOM 1892 C CA . CYS A 1 245 ? -24.629 -4.263 3.915 1.00 92.00 245 CYS A CA 1
ATOM 1893 C C . CYS A 1 245 ? -25.247 -4.843 2.629 1.00 92.00 245 CYS A C 1
ATOM 1895 O O . CYS A 1 245 ? -26.267 -5.542 2.689 1.00 92.00 245 CYS A O 1
ATOM 1897 N N . PRO A 1 246 ? -24.618 -4.611 1.460 1.00 88.56 246 PRO A N 1
ATOM 1898 C CA . PRO A 1 246 ? -25.016 -5.243 0.206 1.00 88.56 246 PRO A CA 1
ATOM 1899 C C . PRO A 1 246 ? -24.981 -6.773 0.291 1.00 88.56 246 PRO A C 1
ATOM 1901 O O . PRO A 1 246 ? -24.152 -7.353 0.988 1.00 88.56 246 PRO A O 1
ATOM 1904 N N . ARG A 1 247 ? -25.830 -7.458 -0.486 1.00 87.50 247 ARG A N 1
ATOM 1905 C CA . ARG A 1 247 ? -25.920 -8.935 -0.470 1.00 87.50 247 ARG A CA 1
ATOM 1906 C C . ARG A 1 247 ? -24.610 -9.643 -0.823 1.00 87.50 247 ARG A C 1
ATOM 1908 O O . ARG A 1 247 ? -24.384 -10.745 -0.343 1.00 87.50 247 ARG A O 1
ATOM 1915 N N . SER A 1 248 ? -23.780 -9.026 -1.660 1.00 82.75 248 SER A N 1
ATOM 1916 C CA . SER A 1 248 ? -22.443 -9.520 -2.014 1.00 82.75 248 SER A CA 1
ATOM 1917 C C . SER A 1 248 ? -21.469 -9.512 -0.832 1.00 82.75 248 SER A C 1
ATOM 1919 O O . SER A 1 248 ? -20.533 -10.298 -0.805 1.00 82.75 248 SER A O 1
ATOM 1921 N N . HIS A 1 249 ? -21.696 -8.615 0.129 1.00 91.31 249 HIS A N 1
ATOM 1922 C CA . HIS A 1 249 ? -20.795 -8.309 1.234 1.00 91.31 249 HIS A CA 1
ATOM 1923 C C . HIS A 1 249 ? -21.589 -8.216 2.548 1.00 91.31 249 HIS A C 1
ATOM 1925 O O . HIS A 1 249 ? -21.607 -7.163 3.173 1.00 91.31 249 HIS A O 1
ATOM 1931 N N . PRO A 1 250 ? -22.326 -9.268 2.948 1.00 92.31 250 PRO A N 1
ATOM 1932 C CA . PRO A 1 250 ? -23.392 -9.153 3.943 1.00 92.31 250 PRO A CA 1
ATOM 1933 C C . PRO A 1 250 ? -22.900 -8.914 5.378 1.00 92.31 250 PRO A C 1
ATOM 1935 O O . PRO A 1 250 ? -23.713 -8.607 6.250 1.00 92.31 250 PRO A O 1
ATOM 1938 N N . GLU A 1 251 ? -21.606 -9.083 5.655 1.00 95.06 251 GLU A N 1
ATOM 1939 C CA . GLU A 1 251 ? -21.056 -8.965 7.002 1.00 95.06 251 GLU A CA 1
ATOM 1940 C C . GLU A 1 251 ? -20.687 -7.514 7.330 1.00 95.06 251 GLU A C 1
ATOM 1942 O O . GLU A 1 251 ? -19.762 -6.950 6.751 1.00 95.06 251 GLU A O 1
ATOM 1947 N N . LEU A 1 252 ? -21.389 -6.919 8.296 1.00 95.44 252 LEU A N 1
ATOM 1948 C CA . LEU A 1 252 ? -21.101 -5.575 8.792 1.00 95.44 252 LEU A CA 1
ATOM 1949 C C . LEU A 1 252 ? -19.976 -5.608 9.836 1.00 95.44 252 LEU A C 1
ATOM 1951 O O . LEU A 1 252 ? -20.137 -6.177 10.916 1.00 95.44 252 LEU A O 1
ATOM 1955 N N . VAL A 1 253 ? -18.870 -4.928 9.547 1.00 96.25 253 VAL A N 1
ATOM 1956 C CA . VAL A 1 253 ? -17.725 -4.760 10.448 1.00 96.25 253 VAL A CA 1
ATOM 1957 C C . VAL A 1 253 ? -17.593 -3.283 10.809 1.00 96.25 253 VAL A C 1
ATOM 1959 O O . VAL A 1 253 ? -17.410 -2.435 9.942 1.00 96.25 253 VAL A O 1
ATOM 1962 N N . ARG A 1 254 ? -17.674 -2.955 12.101 1.00 96.62 254 ARG A N 1
ATOM 1963 C CA . ARG A 1 254 ? -17.463 -1.591 12.617 1.00 96.62 254 ARG A CA 1
ATOM 1964 C C . ARG A 1 254 ? -16.256 -1.567 13.532 1.00 96.62 254 ARG A C 1
ATOM 1966 O O . ARG A 1 254 ? -16.207 -2.364 14.467 1.00 96.62 254 ARG A O 1
ATOM 1973 N N . ALA A 1 255 ? -15.302 -0.685 13.276 1.00 97.38 255 ALA A N 1
ATOM 1974 C CA . ALA A 1 255 ? -14.054 -0.616 14.027 1.00 97.38 255 ALA A CA 1
ATOM 1975 C C . ALA A 1 255 ? -13.604 0.834 14.226 1.00 97.38 255 ALA A C 1
ATOM 1977 O O . ALA A 1 255 ? -13.906 1.704 13.418 1.00 97.38 255 ALA A O 1
ATOM 1978 N N . HIS A 1 256 ? -12.890 1.098 15.310 1.00 97.31 256 HIS A N 1
ATOM 1979 C CA . HIS A 1 256 ? -12.405 2.420 15.682 1.00 97.31 256 HIS A CA 1
ATOM 1980 C C . HIS A 1 256 ? -11.053 2.716 15.036 1.00 97.31 256 HIS A C 1
ATOM 1982 O O . HIS A 1 256 ? -10.211 1.832 14.907 1.00 97.31 256 HIS A O 1
ATOM 1988 N N . SER A 1 257 ? -10.813 3.973 14.674 1.00 94.50 257 SER A N 1
ATOM 1989 C CA . SER A 1 257 ? -9.580 4.432 14.023 1.00 94.50 257 SER A CA 1
ATOM 1990 C C . SER A 1 257 ? -8.350 4.490 14.938 1.00 94.50 257 SER A C 1
ATOM 1992 O O . SER A 1 257 ? -7.274 4.863 14.469 1.00 94.50 257 SER A O 1
ATOM 1994 N N . GLY A 1 258 ? -8.515 4.182 16.228 1.00 93.94 258 GLY A N 1
ATOM 1995 C CA . GLY A 1 258 ? -7.485 4.278 17.259 1.00 93.94 258 GLY A CA 1
ATOM 1996 C C . GLY A 1 258 ? -8.063 4.690 18.610 1.00 93.94 258 GLY A C 1
ATOM 1997 O O . GLY A 1 258 ? -9.252 4.498 18.883 1.00 93.94 258 GLY A O 1
ATOM 1998 N N . VAL A 1 259 ? -7.204 5.277 19.439 1.00 95.94 259 VAL A N 1
ATOM 1999 C CA . VAL A 1 259 ? -7.561 5.924 20.706 1.00 95.94 259 VAL A CA 1
ATOM 2000 C C . VAL A 1 259 ? -7.493 7.434 20.488 1.00 95.94 259 VAL A C 1
ATOM 2002 O O . VAL A 1 259 ? -6.462 7.951 20.068 1.00 95.94 259 VAL A O 1
ATOM 2005 N N . GLU A 1 260 ? -8.593 8.138 20.731 1.00 96.75 260 GLU A N 1
ATOM 2006 C CA . GLU A 1 260 ? -8.609 9.601 20.764 1.00 96.75 260 GLU A CA 1
ATOM 2007 C C . GLU A 1 260 ? -8.033 10.123 22.084 1.00 96.75 260 GLU A C 1
ATOM 2009 O O . GLU A 1 260 ? -8.087 9.436 23.103 1.00 96.75 260 GLU A O 1
ATOM 2014 N N . GLY A 1 261 ? -7.505 11.350 22.062 1.00 96.62 261 GLY A N 1
ATOM 2015 C CA . GLY A 1 261 ? -6.823 11.955 23.211 1.00 96.62 261 GLY A CA 1
ATOM 2016 C C . GLY A 1 261 ? -5.324 11.653 23.276 1.00 96.62 261 GLY A C 1
ATOM 2017 O O . GLY A 1 261 ? -4.710 11.956 24.296 1.00 96.62 261 GLY A O 1
ATOM 2018 N N . CYS A 1 262 ? -4.750 11.091 22.208 1.00 97.19 262 CYS A N 1
ATOM 2019 C CA . CYS A 1 262 ? -3.321 10.825 22.048 1.00 97.19 262 CYS A CA 1
ATOM 2020 C C 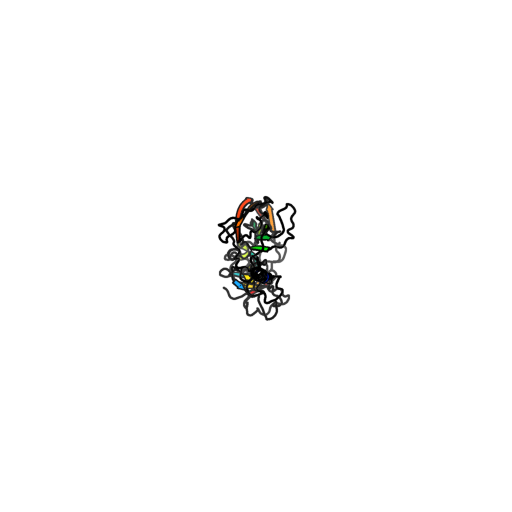. CYS A 1 262 ? -2.730 11.661 20.905 1.00 97.19 262 CYS A C 1
ATOM 2022 O O . CYS A 1 262 ? -3.426 11.900 19.914 1.00 97.19 262 CYS A O 1
ATOM 2024 N N . THR A 1 263 ? -1.459 12.051 21.012 1.00 96.75 263 THR A N 1
ATOM 2025 C CA . THR A 1 263 ? -0.688 12.589 19.880 1.00 96.75 263 THR A CA 1
ATOM 2026 C C . THR A 1 263 ? -0.584 11.553 18.758 1.00 96.75 263 THR A C 1
ATOM 2028 O O . THR A 1 263 ? -0.525 10.344 19.007 1.00 96.75 263 THR A O 1
ATOM 2031 N N . GLU A 1 264 ? -0.572 12.022 17.508 1.00 94.31 264 GLU A N 1
ATOM 2032 C CA . GLU A 1 264 ? -0.365 11.166 16.337 1.00 94.31 264 GLU A CA 1
ATOM 2033 C C . GLU A 1 264 ? 1.052 10.579 16.339 1.00 94.31 264 GLU A C 1
ATOM 2035 O O . GLU A 1 264 ? 2.004 11.241 16.754 1.00 94.31 264 GLU A O 1
ATOM 2040 N N . CYS A 1 265 ? 1.187 9.328 15.890 1.00 94.31 265 CYS A N 1
ATOM 2041 C CA . CYS A 1 265 ? 2.498 8.710 15.760 1.00 94.31 265 CYS A CA 1
ATOM 2042 C C . CYS A 1 265 ? 3.254 9.281 14.570 1.00 94.31 265 CYS A C 1
ATOM 2044 O O . CYS A 1 265 ? 2.783 9.225 13.435 1.00 94.31 265 CYS A O 1
ATOM 2046 N N . ASP A 1 266 ? 4.467 9.728 14.845 1.00 94.56 266 ASP A N 1
ATOM 2047 C CA . ASP A 1 266 ? 5.402 10.260 13.868 1.00 94.56 266 ASP A CA 1
ATOM 2048 C C . ASP A 1 266 ? 6.794 9.666 14.130 1.00 94.56 266 ASP A C 1
ATOM 2050 O O . ASP A 1 266 ? 6.967 8.788 14.986 1.00 94.56 266 ASP A O 1
ATOM 2054 N N . TYR A 1 267 ? 7.796 10.108 13.384 1.00 94.31 267 TYR A N 1
ATOM 2055 C CA . TYR A 1 267 ? 9.163 9.650 13.550 1.00 94.31 267 TYR A CA 1
ATOM 2056 C C . TYR A 1 267 ? 10.178 10.763 13.281 1.00 94.31 267 TYR A C 1
ATOM 2058 O O . TYR A 1 267 ? 9.941 11.685 12.504 1.00 94.31 267 TYR A O 1
ATOM 2066 N N . ASP A 1 268 ? 11.345 10.640 13.905 1.00 93.62 268 ASP A N 1
ATOM 2067 C CA . ASP A 1 268 ? 12.571 11.230 13.377 1.00 93.62 268 ASP A CA 1
ATOM 2068 C C . ASP A 1 268 ? 13.334 10.187 12.580 1.00 93.62 268 ASP A C 1
ATOM 2070 O O . ASP A 1 268 ? 13.458 9.038 13.011 1.00 93.62 268 ASP A O 1
ATOM 2074 N N . ALA A 1 269 ? 13.872 10.598 11.437 1.00 91.56 269 ALA A N 1
ATOM 2075 C CA . ALA A 1 269 ? 14.870 9.825 10.717 1.00 91.56 269 ALA A CA 1
ATOM 2076 C C . ALA A 1 269 ? 16.229 10.516 10.836 1.00 91.56 269 ALA A C 1
ATOM 2078 O O . ALA A 1 269 ? 16.338 11.719 10.588 1.00 91.56 269 ALA A O 1
ATOM 2079 N N . ASP A 1 270 ? 17.250 9.742 11.198 1.00 90.69 270 ASP A N 1
ATOM 2080 C CA . ASP A 1 270 ? 18.649 10.136 11.046 1.00 90.69 270 ASP A CA 1
ATOM 2081 C C . ASP A 1 270 ? 19.302 9.336 9.912 1.00 90.69 270 ASP A C 1
ATOM 2083 O O . ASP A 1 270 ? 19.217 8.102 9.853 1.00 90.69 270 ASP A O 1
ATOM 2087 N N . GLY A 1 271 ? 19.970 10.067 9.021 1.00 86.00 271 GLY A N 1
ATOM 2088 C CA . GLY A 1 271 ? 20.487 9.570 7.751 1.00 86.00 271 GLY A CA 1
ATOM 2089 C C . GLY A 1 271 ? 19.415 9.388 6.675 1.00 86.00 271 GLY A C 1
ATOM 2090 O O . GLY A 1 271 ? 18.218 9.419 6.939 1.00 86.00 271 GLY A O 1
ATOM 2091 N N . ASP A 1 272 ? 19.884 9.161 5.451 1.00 79.31 272 ASP A N 1
ATOM 2092 C CA . ASP A 1 272 ? 19.033 8.853 4.306 1.00 79.31 272 ASP A CA 1
ATOM 2093 C C . ASP A 1 272 ? 19.148 7.369 3.957 1.00 79.31 272 ASP A C 1
ATOM 2095 O O . ASP A 1 272 ? 20.201 6.731 4.127 1.00 79.31 272 ASP A O 1
ATOM 2099 N N . ARG A 1 273 ? 18.081 6.817 3.383 1.00 77.69 273 ARG A N 1
ATOM 2100 C CA . ARG A 1 273 ? 18.184 5.560 2.648 1.00 77.69 273 ARG A CA 1
ATOM 2101 C C . ARG A 1 273 ? 18.996 5.789 1.370 1.00 77.69 273 ARG A C 1
ATOM 2103 O O . ARG A 1 273 ? 18.540 6.485 0.464 1.00 77.69 273 ARG A O 1
ATOM 2110 N N . SER A 1 274 ? 20.145 5.126 1.245 1.00 79.19 274 SER A N 1
ATOM 2111 C CA . SER A 1 274 ? 20.917 5.094 0.001 1.00 79.19 274 SER A CA 1
ATOM 2112 C C . SER A 1 274 ? 21.052 3.675 -0.540 1.00 79.19 274 SER A C 1
ATOM 2114 O O . SER A 1 274 ? 21.096 2.677 0.187 1.00 79.19 274 SER A O 1
ATOM 2116 N N . GLY A 1 275 ? 21.076 3.580 -1.862 1.00 76.38 275 GLY A N 1
ATOM 2117 C CA . GLY A 1 275 ? 21.213 2.323 -2.568 1.00 76.38 275 GLY A CA 1
ATOM 2118 C C . GLY A 1 275 ? 21.234 2.530 -4.071 1.00 76.38 275 GLY A C 1
ATOM 2119 O O . GLY A 1 275 ? 20.790 3.560 -4.581 1.00 76.38 275 GLY A O 1
ATOM 2120 N N . THR A 1 276 ? 21.735 1.527 -4.779 1.00 76.94 276 THR A N 1
ATOM 2121 C CA . THR A 1 276 ? 21.730 1.493 -6.239 1.00 76.94 276 THR A CA 1
ATOM 2122 C C . THR A 1 276 ? 20.755 0.433 -6.725 1.00 76.94 276 THR A C 1
ATOM 2124 O O . THR A 1 276 ? 20.605 -0.638 -6.134 1.00 76.94 276 THR A O 1
ATOM 2127 N N . ARG A 1 277 ? 20.067 0.746 -7.819 1.00 81.75 277 ARG A N 1
ATOM 2128 C CA . ARG A 1 277 ? 19.212 -0.183 -8.549 1.00 81.75 277 ARG A CA 1
ATOM 2129 C C . ARG A 1 277 ? 19.735 -0.269 -9.968 1.00 81.75 277 ARG A C 1
ATOM 2131 O O . ARG A 1 277 ? 20.083 0.742 -10.560 1.00 81.75 277 ARG A O 1
ATOM 2138 N N . THR A 1 278 ? 19.748 -1.460 -10.538 1.00 87.44 278 THR A N 1
ATOM 2139 C CA . THR A 1 278 ? 20.014 -1.638 -11.965 1.00 87.44 278 THR A CA 1
ATOM 2140 C C . THR A 1 278 ? 18.935 -2.529 -12.537 1.00 87.44 278 THR A C 1
ATOM 2142 O O . THR A 1 278 ? 18.783 -3.659 -12.083 1.00 87.44 278 THR A O 1
ATOM 2145 N N . LEU A 1 279 ? 18.178 -2.017 -13.505 1.00 90.81 279 LEU A N 1
ATOM 2146 C CA . LEU A 1 279 ? 17.184 -2.794 -14.231 1.00 90.81 279 LEU A CA 1
ATOM 2147 C C . LEU A 1 279 ? 17.840 -3.548 -15.380 1.00 90.81 279 LEU A C 1
ATOM 2149 O O . LEU A 1 279 ? 18.738 -3.034 -16.043 1.00 90.81 279 LEU A O 1
ATOM 2153 N N . THR A 1 280 ? 17.364 -4.763 -15.623 1.00 93.62 280 THR A N 1
ATOM 2154 C CA . THR A 1 280 ? 17.663 -5.521 -16.838 1.00 93.62 280 THR A CA 1
ATOM 2155 C C . THR A 1 280 ? 16.353 -5.879 -17.514 1.00 93.62 280 THR A C 1
ATOM 2157 O O . THR A 1 280 ? 15.455 -6.430 -16.881 1.00 93.62 280 THR A O 1
ATOM 2160 N N . PHE A 1 281 ? 16.251 -5.566 -18.800 1.00 93.75 281 PHE A N 1
ATOM 2161 C CA . PHE A 1 281 ? 15.084 -5.854 -19.629 1.00 93.75 281 PHE A CA 1
ATOM 2162 C C . PHE A 1 281 ? 15.344 -7.098 -20.469 1.00 93.75 281 PHE A C 1
ATOM 2164 O O . PHE A 1 281 ? 16.484 -7.348 -20.862 1.00 93.75 281 PHE A O 1
ATOM 2171 N N . TYR A 1 282 ? 14.304 -7.871 -20.768 1.00 94.44 282 TYR A N 1
ATOM 2172 C CA . TYR A 1 282 ? 14.439 -9.118 -21.518 1.00 94.44 282 TYR A CA 1
ATOM 2173 C C . TYR A 1 282 ? 13.378 -9.248 -22.603 1.00 94.44 282 TYR A C 1
ATOM 2175 O O . TYR A 1 282 ? 12.259 -8.757 -22.467 1.00 94.44 282 TYR A O 1
ATOM 2183 N N . ALA A 1 283 ? 13.741 -9.921 -23.693 1.00 92.00 283 ALA A N 1
ATOM 2184 C CA . ALA A 1 283 ? 12.865 -10.163 -24.836 1.00 92.00 283 ALA A CA 1
ATOM 2185 C C . ALA A 1 283 ? 11.898 -11.341 -24.618 1.00 92.00 283 ALA A C 1
ATOM 2187 O O . ALA A 1 283 ? 10.957 -11.516 -25.391 1.00 92.00 283 ALA A O 1
ATOM 2188 N N . ASP A 1 284 ? 12.130 -12.153 -23.587 1.00 90.12 284 ASP A N 1
ATOM 2189 C CA . ASP A 1 284 ? 11.332 -13.312 -23.199 1.00 90.12 284 ASP A CA 1
ATOM 2190 C C . ASP A 1 284 ? 10.697 -13.122 -21.815 1.00 90.12 284 ASP A C 1
ATOM 2192 O O . ASP A 1 284 ? 11.057 -12.221 -21.073 1.00 90.12 284 ASP A O 1
ATOM 2196 N N . GLU A 1 285 ? 9.747 -13.980 -21.448 1.00 87.38 285 GLU A N 1
ATOM 2197 C CA . GLU A 1 285 ? 9.053 -13.893 -20.154 1.00 87.38 285 GLU A CA 1
ATOM 2198 C C . GLU A 1 285 ? 9.841 -14.540 -19.001 1.00 87.38 285 GLU A C 1
ATOM 2200 O O . GLU A 1 285 ? 9.437 -14.438 -17.844 1.00 87.38 285 GLU A O 1
ATOM 2205 N N . GLN A 1 286 ? 10.937 -15.250 -19.296 1.00 90.50 286 GLN A N 1
ATOM 2206 C CA . GLN A 1 286 ? 11.720 -16.004 -18.310 1.00 90.50 286 GLN A CA 1
ATOM 2207 C C . GLN A 1 286 ? 13.001 -15.280 -17.870 1.00 90.50 286 GLN A C 1
ATOM 2209 O O . GLN A 1 286 ? 13.821 -15.873 -17.168 1.00 90.50 286 GLN A O 1
ATOM 2214 N N . CYS A 1 287 ? 13.187 -14.019 -18.268 1.00 94.12 287 CYS A N 1
ATOM 2215 C CA . CYS A 1 287 ? 14.410 -13.257 -18.027 1.00 94.12 287 CYS A CA 1
ATOM 2216 C C . CYS A 1 287 ? 15.689 -13.981 -18.495 1.00 94.12 287 CYS A C 1
ATOM 2218 O O . CYS A 1 287 ? 16.704 -13.988 -17.793 1.00 94.12 287 CYS A O 1
ATOM 2220 N N . SER A 1 288 ? 15.652 -14.617 -19.671 1.00 95.88 288 SER A N 1
ATOM 2221 C CA . SER A 1 288 ? 16.789 -15.382 -20.205 1.00 95.88 288 SER A CA 1
ATOM 2222 C C . SER A 1 288 ? 17.468 -14.727 -21.411 1.00 95.88 288 SER A C 1
ATOM 2224 O O . SER A 1 288 ? 18.635 -15.014 -21.684 1.00 95.88 288 SER A O 1
ATOM 2226 N N . GLN A 1 289 ? 16.782 -13.818 -22.109 1.00 96.12 289 GLN A N 1
ATOM 2227 C CA . GLN A 1 289 ? 17.265 -13.130 -23.307 1.00 96.12 289 GLN A CA 1
ATOM 2228 C C . GLN A 1 289 ? 17.381 -11.622 -23.052 1.00 96.12 289 GLN A C 1
ATOM 2230 O O . GLN A 1 289 ? 16.452 -10.878 -23.373 1.00 96.12 289 GLN A O 1
ATOM 2235 N N . PRO A 1 290 ? 18.488 -11.151 -22.444 1.00 96.31 290 PRO A N 1
ATOM 2236 C CA . PRO A 1 290 ? 18.626 -9.750 -22.073 1.00 96.31 290 PRO A CA 1
ATOM 2237 C C . PRO A 1 290 ? 18.646 -8.849 -23.309 1.00 96.31 290 PRO A C 1
ATOM 2239 O O . PRO A 1 290 ? 19.331 -9.126 -24.297 1.00 96.31 290 PRO A O 1
ATOM 2242 N N . ILE A 1 291 ? 17.914 -7.747 -23.220 1.00 95.06 291 ILE A N 1
ATOM 2243 C CA . ILE A 1 291 ? 17.949 -6.641 -24.167 1.00 95.06 291 ILE A CA 1
ATOM 2244 C C . ILE A 1 291 ? 19.054 -5.690 -23.692 1.00 95.06 291 ILE A C 1
ATOM 2246 O O . ILE A 1 291 ? 19.045 -5.292 -22.526 1.00 95.06 291 ILE A O 1
ATOM 2250 N N . PRO A 1 292 ? 20.017 -5.316 -24.552 1.00 92.75 292 PRO A N 1
ATOM 2251 C CA . PRO A 1 292 ? 20.997 -4.298 -24.200 1.00 92.75 292 PRO A CA 1
ATOM 2252 C C . PRO A 1 292 ? 20.282 -2.987 -23.867 1.00 92.75 292 PRO A C 1
ATOM 2254 O O . PRO A 1 292 ? 19.561 -2.476 -24.710 1.00 92.75 292 PRO A O 1
ATOM 2257 N N . SER A 1 293 ? 20.490 -2.440 -22.675 1.00 89.31 293 SER A N 1
ATOM 2258 C CA . SER A 1 293 ? 19.918 -1.159 -22.244 1.00 89.31 293 SER A CA 1
ATOM 2259 C C . SER A 1 293 ? 21.004 -0.280 -21.634 1.00 89.31 293 SER A C 1
ATOM 2261 O O . SER A 1 293 ? 21.972 -0.797 -21.070 1.00 89.31 293 SER A O 1
ATOM 2263 N N . THR A 1 294 ? 20.849 1.040 -21.720 1.00 84.94 294 THR A N 1
ATOM 2264 C CA . THR A 1 294 ? 21.810 1.994 -21.140 1.00 84.94 294 THR A CA 1
ATOM 2265 C C . THR A 1 294 ? 21.149 2.771 -20.011 1.00 84.94 294 THR A C 1
ATOM 2267 O O . THR A 1 294 ? 20.188 3.486 -20.266 1.00 84.94 294 THR A O 1
ATOM 2270 N N . ASP A 1 295 ? 21.661 2.650 -18.779 1.00 81.62 295 ASP A N 1
ATOM 2271 C CA . ASP A 1 295 ? 21.280 3.547 -17.676 1.00 81.62 295 ASP A CA 1
ATOM 2272 C C . ASP A 1 295 ? 21.902 4.922 -17.926 1.00 81.62 295 ASP A C 1
ATOM 2274 O O . ASP A 1 295 ? 23.054 5.186 -17.572 1.00 81.62 295 ASP A O 1
ATOM 2278 N N . ALA A 1 296 ? 21.152 5.780 -18.603 1.00 75.31 296 ALA A N 1
ATOM 2279 C CA . ALA A 1 296 ? 21.636 7.083 -19.029 1.00 75.31 296 ALA A CA 1
ATOM 2280 C C . ALA A 1 296 ? 21.651 8.118 -17.891 1.00 75.31 296 ALA A C 1
ATOM 2282 O O . ALA A 1 296 ? 22.333 9.133 -18.012 1.00 75.31 296 ALA A O 1
ATOM 2283 N N . ARG A 1 297 ? 20.953 7.864 -16.771 1.00 71.19 297 ARG A N 1
ATOM 2284 C CA . ARG A 1 297 ? 20.965 8.742 -15.585 1.00 71.19 297 ARG A CA 1
ATOM 2285 C C . ARG A 1 297 ? 21.953 8.299 -14.504 1.00 71.19 297 ARG A C 1
ATOM 2287 O O . ARG A 1 297 ? 22.239 9.074 -13.595 1.00 71.19 297 ARG A O 1
ATOM 2294 N N . GLY A 1 298 ? 22.468 7.071 -14.579 1.00 64.38 298 GLY A N 1
ATOM 2295 C CA . GLY A 1 298 ? 23.452 6.531 -13.635 1.00 64.38 298 GLY A CA 1
ATOM 2296 C C . GLY A 1 298 ? 22.916 6.344 -12.212 1.00 64.38 298 GLY A C 1
ATOM 2297 O O . GLY A 1 298 ? 23.695 6.173 -11.275 1.00 64.38 298 GLY A O 1
ATOM 2298 N N . ASN A 1 299 ? 21.596 6.407 -12.042 1.00 67.31 299 ASN A N 1
ATOM 2299 C CA . ASN A 1 299 ? 20.902 6.235 -10.770 1.00 67.31 299 ASN A CA 1
ATOM 2300 C C . ASN A 1 299 ? 19.852 5.112 -10.830 1.00 67.31 299 ASN A C 1
ATOM 2302 O O . ASN A 1 299 ? 19.063 4.957 -9.894 1.00 67.31 299 ASN A O 1
ATOM 2306 N N . GLY A 1 300 ? 19.814 4.348 -11.927 1.00 72.25 300 GLY A N 1
ATOM 2307 C CA . GLY A 1 300 ? 18.913 3.218 -12.084 1.00 72.25 300 GLY A CA 1
ATOM 2308 C C . GLY A 1 300 ? 17.447 3.568 -12.302 1.00 72.25 300 GLY A C 1
ATOM 2309 O O . GLY A 1 300 ? 16.597 2.704 -12.081 1.00 72.25 300 GLY A O 1
ATOM 2310 N N . GLN A 1 301 ? 17.129 4.814 -12.667 1.00 80.06 301 GLN A N 1
ATOM 2311 C CA . GLN A 1 301 ? 15.743 5.262 -12.853 1.00 80.06 301 GLN A CA 1
ATOM 2312 C C . GLN A 1 301 ? 15.293 5.256 -14.312 1.00 80.06 301 GLN A C 1
ATOM 2314 O O . GLN A 1 301 ? 14.108 5.075 -14.565 1.00 80.06 301 GLN A O 1
ATOM 2319 N N . CYS A 1 302 ? 16.208 5.443 -15.263 1.00 87.56 302 CYS A N 1
ATOM 2320 C CA . CYS A 1 302 ? 15.875 5.666 -16.666 1.00 87.56 302 CYS A CA 1
ATOM 2321 C C . CYS A 1 302 ? 16.834 4.891 -17.569 1.00 87.56 302 CYS A C 1
ATOM 2323 O O . CYS A 1 302 ? 18.051 5.042 -17.452 1.00 87.56 302 CYS A O 1
ATOM 2325 N N . PHE A 1 303 ? 16.279 4.083 -18.470 1.00 90.31 303 PHE A N 1
ATOM 2326 C CA . PHE A 1 303 ? 17.032 3.217 -19.363 1.00 90.31 303 PHE A CA 1
ATOM 2327 C C . PHE A 1 303 ? 16.618 3.436 -20.814 1.00 90.31 303 PHE A C 1
ATOM 2329 O O . PHE A 1 303 ? 15.472 3.165 -21.168 1.00 90.31 303 PHE A O 1
ATOM 2336 N N . ASP A 1 304 ? 17.563 3.841 -21.659 1.00 90.94 304 ASP A N 1
ATOM 2337 C CA . ASP A 1 304 ? 17.340 3.865 -23.104 1.00 90.94 304 ASP A CA 1
ATOM 2338 C C . ASP A 1 304 ? 17.363 2.431 -23.650 1.00 90.94 304 ASP A C 1
ATOM 2340 O O . ASP A 1 304 ? 18.266 1.635 -23.335 1.00 90.94 304 ASP A O 1
ATOM 2344 N N . LEU A 1 305 ? 16.374 2.113 -24.482 1.00 91.75 305 LEU A N 1
ATOM 2345 C CA . LEU A 1 305 ? 16.205 0.821 -25.136 1.00 91.75 305 LEU A CA 1
ATOM 2346 C C . LEU A 1 305 ? 16.514 0.922 -26.645 1.00 91.75 305 LEU A C 1
ATOM 2348 O O . LEU A 1 305 ? 16.335 1.973 -27.259 1.00 91.75 305 LEU A O 1
ATOM 2352 N N . PRO A 1 306 ? 17.024 -0.152 -27.280 1.00 91.50 306 PRO A N 1
ATOM 2353 C CA . PRO A 1 306 ? 17.298 -0.154 -28.711 1.00 91.50 306 PRO A CA 1
ATOM 2354 C C . PRO A 1 306 ? 16.012 -0.013 -29.539 1.00 91.50 306 PRO A C 1
ATOM 2356 O O . PRO A 1 306 ? 15.000 -0.608 -29.177 1.00 91.50 306 PRO A O 1
ATOM 2359 N N . PRO A 1 307 ? 16.049 0.653 -30.707 1.00 89.19 307 PRO A N 1
ATOM 2360 C CA . PRO A 1 307 ? 14.870 0.782 -31.559 1.00 89.19 307 PRO A CA 1
ATOM 2361 C C . PRO A 1 307 ? 14.261 -0.570 -31.953 1.00 89.19 307 PRO A C 1
ATOM 2363 O O . PRO A 1 307 ? 14.984 -1.511 -32.301 1.00 89.19 307 PRO A O 1
ATOM 2366 N N . GLY A 1 308 ? 12.927 -0.644 -31.971 1.00 87.19 308 GLY A N 1
ATOM 2367 C CA . GLY A 1 308 ? 12.182 -1.824 -32.417 1.00 87.19 308 GLY A CA 1
ATOM 2368 C C . GLY A 1 308 ? 12.114 -2.978 -31.411 1.00 87.19 308 GLY A C 1
ATOM 2369 O O . GLY A 1 308 ? 11.739 -4.087 -31.800 1.00 87.19 308 GLY A O 1
ATOM 2370 N N . VAL A 1 309 ? 12.482 -2.759 -30.144 1.00 89.25 309 VAL A N 1
ATOM 2371 C CA . VAL A 1 309 ? 12.341 -3.764 -29.079 1.00 89.25 309 VAL A CA 1
ATOM 2372 C C . VAL A 1 309 ? 11.088 -3.518 -28.243 1.00 89.25 309 VAL A C 1
ATOM 2374 O O . VAL A 1 309 ? 10.624 -2.391 -28.099 1.00 89.25 309 VAL A O 1
ATOM 2377 N N . PHE A 1 310 ? 10.573 -4.591 -27.649 1.00 89.19 310 PHE A N 1
ATOM 2378 C CA . PHE A 1 310 ? 9.541 -4.532 -26.621 1.00 89.19 310 PHE A CA 1
ATOM 2379 C C . PHE A 1 310 ? 9.919 -5.506 -25.496 1.00 89.19 310 PHE A C 1
ATOM 2381 O O . PHE A 1 310 ? 9.911 -6.722 -25.727 1.00 89.19 310 PHE A O 1
ATOM 2388 N N . PRO A 1 311 ? 10.308 -5.014 -24.305 1.00 90.19 311 PRO A N 1
ATOM 2389 C CA . PRO A 1 311 ? 10.594 -5.873 -23.163 1.00 90.19 311 PRO A CA 1
ATOM 2390 C C . PRO A 1 311 ? 9.376 -6.704 -22.751 1.00 90.19 311 PRO A C 1
ATOM 2392 O O . PRO A 1 311 ? 8.287 -6.172 -22.573 1.00 90.19 311 PRO A O 1
ATOM 2395 N N . ARG A 1 312 ? 9.568 -8.009 -22.544 1.00 87.94 312 ARG A N 1
ATOM 2396 C CA . ARG A 1 312 ? 8.536 -8.926 -22.025 1.00 87.94 312 ARG A CA 1
ATOM 2397 C C . ARG A 1 312 ? 8.701 -9.237 -20.547 1.00 87.94 312 ARG A C 1
ATOM 2399 O O . ARG A 1 312 ? 7.744 -9.642 -19.888 1.00 87.94 312 ARG A O 1
ATOM 2406 N N . SER A 1 313 ? 9.899 -9.040 -20.016 1.00 89.75 313 SER A N 1
ATOM 2407 C CA . SER A 1 313 ? 10.155 -9.129 -18.588 1.00 89.75 313 SER A CA 1
ATOM 2408 C C . SER A 1 313 ? 11.253 -8.170 -18.150 1.00 89.75 313 SER A C 1
ATOM 2410 O O . SER A 1 313 ? 12.026 -7.648 -18.961 1.00 89.75 313 SER A O 1
ATOM 2412 N N . VAL A 1 314 ? 11.304 -7.944 -16.843 1.00 92.50 314 VAL A N 1
ATOM 2413 C CA . VAL A 1 314 ? 12.278 -7.095 -16.170 1.00 92.50 314 VAL A CA 1
ATOM 2414 C C . VAL A 1 314 ? 12.789 -7.795 -14.912 1.00 92.50 314 VAL A C 1
ATOM 2416 O O . VAL A 1 314 ? 12.049 -8.494 -14.220 1.00 92.50 314 VAL A O 1
ATOM 2419 N N . SER A 1 315 ? 14.070 -7.618 -14.618 1.00 92.81 315 SER A N 1
ATOM 2420 C CA . SER A 1 315 ? 14.687 -7.973 -13.339 1.00 92.81 315 SER A CA 1
ATOM 2421 C C . SER A 1 315 ? 15.445 -6.767 -12.797 1.00 92.81 315 SER A C 1
ATOM 2423 O O . SER A 1 315 ? 15.687 -5.794 -13.523 1.00 92.81 315 SER A O 1
ATOM 2425 N N . ALA A 1 316 ? 15.819 -6.808 -11.523 1.00 90.19 316 ALA A N 1
ATOM 2426 C CA . ALA A 1 316 ? 16.692 -5.801 -10.949 1.00 90.19 316 ALA A CA 1
ATOM 2427 C C . ALA A 1 316 ? 17.816 -6.419 -10.130 1.00 90.19 316 ALA A C 1
ATOM 2429 O O . ALA A 1 316 ? 17.673 -7.466 -9.509 1.00 90.19 316 ALA A O 1
ATOM 2430 N N . THR A 1 317 ? 18.939 -5.716 -10.087 1.00 87.50 317 THR A N 1
ATOM 2431 C CA . THR A 1 317 ? 19.912 -5.859 -9.006 1.00 87.50 317 THR A CA 1
ATOM 2432 C C . THR A 1 317 ? 19.741 -4.679 -8.067 1.00 87.50 317 THR A C 1
ATOM 2434 O O . THR A 1 317 ? 19.789 -3.529 -8.507 1.00 87.50 317 THR A O 1
ATOM 2437 N N . LEU A 1 318 ? 19.511 -4.969 -6.789 1.00 83.00 318 LEU A N 1
ATOM 2438 C CA . LEU A 1 318 ? 19.303 -3.978 -5.741 1.00 83.00 318 LEU A CA 1
ATOM 2439 C C . LEU A 1 318 ? 20.473 -4.045 -4.761 1.00 83.00 318 LEU A C 1
ATOM 2441 O O . LEU A 1 318 ? 20.770 -5.106 -4.215 1.00 83.00 318 LEU A O 1
ATOM 2445 N N . THR A 1 319 ? 21.118 -2.909 -4.523 1.00 81.62 319 THR A N 1
ATOM 2446 C CA . THR A 1 319 ? 22.155 -2.769 -3.501 1.00 81.62 319 THR A CA 1
ATOM 2447 C C . THR A 1 319 ? 21.678 -1.756 -2.480 1.00 81.62 319 THR A C 1
ATOM 2449 O O . THR A 1 319 ? 21.446 -0.601 -2.825 1.00 81.62 319 THR A O 1
ATOM 2452 N N . VAL A 1 320 ? 21.538 -2.180 -1.227 1.00 80.12 320 VAL A N 1
ATOM 2453 C CA . VAL A 1 320 ? 21.256 -1.277 -0.106 1.00 80.12 320 VAL A CA 1
ATOM 2454 C C . VAL A 1 320 ? 22.586 -0.887 0.524 1.00 80.12 320 VAL A C 1
ATOM 2456 O O . VAL A 1 320 ? 23.338 -1.753 0.967 1.00 80.12 320 VAL A O 1
ATOM 2459 N N . GLU A 1 321 ? 22.881 0.406 0.538 1.00 81.44 321 GLU A N 1
ATOM 2460 C CA . GLU A 1 321 ? 24.133 0.949 1.070 1.00 81.44 321 GLU A CA 1
ATOM 2461 C C . GLU A 1 321 ? 23.940 1.498 2.486 1.00 81.44 321 GLU A C 1
ATOM 2463 O O . GLU A 1 321 ? 24.765 1.243 3.365 1.00 81.44 321 GLU A O 1
ATOM 2468 N N . SER A 1 322 ? 22.824 2.188 2.731 1.00 84.19 322 SER A N 1
ATOM 2469 C CA . SER A 1 322 ? 22.433 2.668 4.054 1.00 84.19 322 SER A CA 1
ATOM 2470 C C . SER A 1 322 ? 20.929 2.550 4.273 1.00 84.19 322 SER A C 1
ATOM 2472 O O . SER A 1 322 ? 20.118 2.608 3.346 1.00 84.19 322 SER A O 1
ATOM 2474 N N . ILE A 1 323 ? 20.561 2.384 5.539 1.00 87.06 323 ILE A N 1
ATOM 2475 C CA . ILE A 1 323 ? 19.182 2.402 6.014 1.00 87.06 323 ILE A CA 1
ATOM 2476 C C . ILE A 1 323 ? 19.117 3.468 7.118 1.00 87.06 323 ILE A C 1
ATOM 2478 O O . ILE A 1 323 ? 20.027 3.500 7.953 1.00 87.06 323 ILE A O 1
ATOM 2482 N N . PRO A 1 324 ? 18.087 4.326 7.124 1.00 89.00 324 PRO A N 1
ATOM 2483 C CA . PRO A 1 324 ? 17.913 5.362 8.136 1.00 89.00 324 PRO A CA 1
ATOM 2484 C C . PRO A 1 324 ? 17.692 4.745 9.520 1.00 89.00 324 PRO A C 1
ATOM 2486 O O . PRO A 1 324 ? 17.163 3.636 9.648 1.00 89.00 324 PRO A O 1
ATOM 2489 N N . VAL A 1 325 ? 18.078 5.471 10.566 1.00 93.31 325 VAL A N 1
ATOM 2490 C CA . VAL A 1 325 ? 17.695 5.143 11.944 1.00 93.31 325 VAL A CA 1
ATOM 2491 C C . VAL A 1 325 ? 16.392 5.868 12.252 1.00 93.31 325 VAL A C 1
ATOM 2493 O O . VAL A 1 325 ? 16.318 7.083 12.107 1.00 93.31 325 VAL A O 1
ATOM 2496 N N . CYS A 1 326 ? 15.376 5.117 12.668 1.00 95.00 326 CYS A N 1
ATOM 2497 C CA . CYS A 1 326 ? 14.035 5.634 12.919 1.00 95.00 326 CYS A CA 1
ATOM 2498 C C . CYS A 1 326 ? 13.764 5.713 14.422 1.00 95.00 326 CYS A C 1
ATOM 2500 O O . CYS A 1 326 ? 13.748 4.683 15.100 1.00 95.00 326 CYS A O 1
ATOM 2502 N N . GLU A 1 327 ? 13.522 6.916 14.938 1.00 96.38 327 GLU A N 1
ATOM 2503 C CA . GLU A 1 327 ? 13.137 7.141 16.332 1.00 96.38 327 GLU A CA 1
ATOM 2504 C C . GLU A 1 327 ? 11.643 7.495 16.408 1.00 96.38 327 GLU A C 1
ATOM 2506 O O . GLU A 1 327 ? 11.218 8.472 15.789 1.00 96.38 327 GLU A O 1
ATOM 2511 N N . PRO A 1 328 ? 10.812 6.719 17.129 1.00 96.56 328 PRO A N 1
ATOM 2512 C CA . PRO A 1 328 ? 9.382 6.996 17.210 1.00 96.56 328 PRO A CA 1
ATOM 2513 C C . PRO A 1 328 ? 9.087 8.255 18.029 1.00 96.56 328 PRO A C 1
ATOM 2515 O O . PRO A 1 328 ? 9.697 8.495 19.072 1.00 96.56 328 PRO A O 1
ATOM 2518 N N . ARG A 1 329 ? 8.073 9.005 17.595 1.00 96.19 329 ARG A N 1
ATOM 2519 C CA . ARG A 1 329 ? 7.474 10.144 18.299 1.00 96.19 329 ARG A CA 1
ATOM 2520 C C . ARG A 1 329 ? 5.963 9.969 18.412 1.00 96.19 329 ARG A C 1
ATOM 2522 O O . ARG A 1 329 ? 5.359 9.279 17.593 1.00 96.19 329 ARG A O 1
ATOM 2529 N N . GLY A 1 330 ? 5.356 10.629 19.393 1.00 96.00 330 GLY A N 1
ATOM 2530 C CA . GLY A 1 330 ? 3.915 10.585 19.605 1.00 96.00 330 GLY A CA 1
ATOM 2531 C C . GLY A 1 330 ? 3.476 9.506 20.597 1.00 96.00 330 GLY A C 1
ATOM 2532 O O . GLY A 1 330 ? 4.286 8.823 21.232 1.00 96.00 330 GLY A O 1
ATOM 2533 N N . GLY A 1 331 ? 2.160 9.321 20.710 1.00 95.62 331 GLY A N 1
ATOM 2534 C CA . GLY A 1 331 ? 1.555 8.410 21.680 1.00 95.62 331 GLY A CA 1
ATOM 2535 C C . GLY A 1 331 ? 1.521 8.966 23.109 1.00 95.62 331 GLY A C 1
ATOM 2536 O O . GLY A 1 331 ? 1.331 8.205 24.056 1.00 95.62 331 GLY A O 1
ATOM 2537 N N . GLU A 1 332 ? 1.695 10.273 23.301 1.00 97.31 332 GLU A N 1
ATOM 2538 C CA . GLU A 1 332 ? 1.450 10.959 24.568 1.00 97.31 332 GLU A CA 1
ATOM 2539 C C . GLU A 1 332 ? -0.023 11.347 24.715 1.00 97.31 332 GLU A C 1
ATOM 2541 O O . GLU A 1 332 ? -0.707 11.653 23.743 1.00 97.31 332 GLU A O 1
ATOM 2546 N N . GLN A 1 333 ? -0.524 11.365 25.951 1.00 97.44 333 GLN A N 1
ATOM 2547 C CA . GLN A 1 333 ? -1.902 11.762 26.229 1.00 97.44 333 GLN A CA 1
ATOM 2548 C C . GLN A 1 333 ? -2.054 13.291 26.242 1.00 97.44 333 GLN A C 1
ATOM 2550 O O . GLN A 1 333 ? -1.478 13.970 27.091 1.00 97.44 333 GLN A O 1
ATOM 2555 N N . GLU A 1 334 ? -2.910 13.817 25.366 1.00 97.06 334 GLU A N 1
ATOM 2556 C CA . GLU A 1 334 ? -3.283 15.239 25.281 1.00 97.06 334 GLU A CA 1
ATOM 2557 C C . GLU A 1 334 ? -4.728 15.516 25.715 1.00 97.06 334 GLU A C 1
ATOM 2559 O O . GLU A 1 334 ? -5.116 16.668 25.917 1.00 97.06 334 GLU A O 1
ATOM 2564 N N . GLY A 1 335 ? -5.541 14.470 25.878 1.00 96.31 335 GLY A N 1
ATOM 2565 C CA . GLY A 1 335 ? -6.958 14.615 26.188 1.00 96.31 335 GLY A CA 1
ATOM 2566 C C . GLY A 1 335 ? -7.559 13.435 26.941 1.00 96.31 335 GLY A C 1
ATOM 2567 O O . GLY A 1 335 ? -6.866 12.555 27.453 1.00 96.31 335 GLY A O 1
ATOM 2568 N N . GLU A 1 336 ? -8.886 13.440 27.035 1.00 97.38 336 GLU A N 1
ATOM 2569 C CA . GLU A 1 336 ? -9.641 12.306 27.560 1.00 97.38 336 GLU A CA 1
ATOM 2570 C C . GLU A 1 336 ? -9.561 11.129 26.583 1.00 97.38 336 GLU A C 1
ATOM 2572 O O . GLU A 1 336 ? -9.860 11.277 25.397 1.00 97.38 336 GLU A O 1
ATOM 2577 N N . LEU A 1 337 ? -9.166 9.964 27.099 1.00 97.56 337 LEU A N 1
ATOM 2578 C CA . LEU A 1 337 ? -9.008 8.758 26.298 1.00 97.56 337 LEU A CA 1
ATOM 2579 C C . LEU A 1 337 ? -10.366 8.139 25.986 1.00 97.56 337 LEU A C 1
ATOM 2581 O O . LEU A 1 337 ? -11.131 7.789 26.886 1.00 97.56 337 LEU A O 1
ATOM 2585 N N . ARG A 1 338 ? -10.649 7.959 24.698 1.00 97.25 338 ARG A N 1
ATOM 2586 C CA . ARG A 1 338 ? -11.855 7.267 24.230 1.00 97.25 338 ARG A CA 1
ATOM 2587 C C . ARG A 1 338 ? -11.612 6.568 22.896 1.00 97.25 338 ARG A C 1
ATOM 2589 O O . ARG A 1 338 ? -10.641 6.891 22.213 1.00 97.25 338 ARG A O 1
ATOM 2596 N N . PRO A 1 339 ? -12.466 5.608 22.500 1.00 97.12 339 PRO A N 1
ATOM 2597 C CA . PRO A 1 339 ? -12.396 5.043 21.161 1.00 97.12 339 PRO A CA 1
ATOM 2598 C C . PRO A 1 339 ? -12.488 6.152 20.113 1.00 97.12 339 PRO A C 1
ATOM 2600 O O . PRO A 1 339 ? -13.304 7.068 20.256 1.00 97.12 339 PRO A O 1
ATOM 2603 N N . GLY A 1 340 ? -11.656 6.059 19.079 1.00 95.31 340 GLY A N 1
ATOM 2604 C CA . GLY A 1 340 ? -11.678 7.006 17.976 1.00 95.31 340 GLY A CA 1
ATOM 2605 C C . GLY A 1 340 ? -12.893 6.868 17.063 1.00 95.31 340 GLY A C 1
ATOM 2606 O O . GLY A 1 340 ? -13.787 6.041 17.293 1.00 95.31 340 GLY A O 1
ATOM 2607 N N . GLY A 1 341 ? -12.890 7.657 15.988 1.00 94.94 341 GLY A N 1
ATOM 2608 C CA . GLY A 1 341 ? -13.902 7.613 14.936 1.00 94.94 341 GLY A CA 1
ATOM 2609 C C . GLY A 1 341 ? -14.155 6.195 14.417 1.00 94.94 341 GLY A C 1
ATOM 2610 O O . GLY A 1 341 ? -13.243 5.373 14.321 1.00 94.94 341 GLY A O 1
ATOM 2611 N N . VAL A 1 342 ? -15.414 5.896 14.100 1.00 96.19 342 VAL A N 1
ATOM 2612 C CA . VAL A 1 342 ? -15.829 4.571 13.627 1.00 96.19 342 VAL A CA 1
ATOM 2613 C C . VAL A 1 342 ? -15.696 4.505 12.110 1.00 96.19 342 VAL A C 1
ATOM 2615 O O . VAL A 1 342 ? -16.326 5.275 11.391 1.00 96.19 342 VAL A O 1
ATOM 2618 N N . ALA A 1 343 ? -14.922 3.543 11.624 1.00 95.81 343 ALA A N 1
ATOM 2619 C CA . ALA A 1 343 ? -14.952 3.095 10.244 1.00 95.81 343 ALA A CA 1
ATOM 2620 C C . ALA A 1 343 ? -15.908 1.908 10.105 1.00 95.81 343 ALA A C 1
ATOM 2622 O O . ALA A 1 343 ? -15.936 0.999 10.942 1.00 95.81 343 ALA A O 1
ATOM 2623 N N . THR A 1 344 ? -16.692 1.928 9.031 1.00 96.44 344 THR A N 1
ATOM 2624 C CA . THR A 1 344 ? -17.670 0.887 8.723 1.00 96.44 344 THR A CA 1
ATOM 2625 C C . THR A 1 344 ? -17.271 0.177 7.442 1.00 96.44 344 THR A C 1
ATOM 2627 O O . THR A 1 344 ? -16.979 0.821 6.435 1.00 96.44 344 THR A O 1
ATOM 2630 N N . PHE A 1 345 ? -17.288 -1.150 7.482 1.00 95.12 345 PHE A N 1
ATOM 2631 C CA . PHE A 1 345 ? -16.978 -2.018 6.360 1.00 95.12 345 PHE A CA 1
ATOM 2632 C C . PHE A 1 345 ? -18.093 -3.039 6.149 1.00 95.12 345 PHE A C 1
ATOM 2634 O O . PHE A 1 345 ? -18.706 -3.516 7.104 1.00 95.12 345 PHE A O 1
ATOM 2641 N N . CYS A 1 346 ? -18.312 -3.400 4.893 1.00 94.38 346 CYS A N 1
ATOM 2642 C CA . CYS A 1 346 ? -19.139 -4.525 4.488 1.00 94.38 346 CYS A CA 1
ATOM 2643 C C . CYS A 1 346 ? -18.251 -5.574 3.843 1.00 94.38 346 CYS A C 1
ATOM 2645 O O . CYS A 1 346 ? -17.653 -5.306 2.804 1.00 94.38 346 CYS A O 1
ATOM 2647 N N . CYS A 1 347 ? -18.156 -6.751 4.448 1.00 93.69 347 CYS A N 1
ATOM 2648 C CA . CYS A 1 347 ? -17.239 -7.801 4.033 1.00 93.69 347 CYS A CA 1
ATOM 2649 C C . CYS A 1 347 ? -17.972 -8.999 3.429 1.00 93.69 347 CYS A C 1
ATOM 2651 O O . CYS A 1 347 ? -19.094 -9.350 3.812 1.00 93.69 347 CYS A O 1
ATOM 2653 N N . GLY A 1 348 ? -17.317 -9.620 2.452 1.00 89.69 348 GLY A N 1
ATOM 2654 C CA . GLY A 1 348 ? -17.710 -10.903 1.897 1.00 89.69 348 GLY A CA 1
ATOM 2655 C C . GLY A 1 348 ? -17.469 -12.035 2.899 1.00 89.69 348 GLY A C 1
ATOM 2656 O O . GLY A 1 348 ? -16.819 -11.838 3.932 1.00 89.69 348 GLY A O 1
ATOM 2657 N N . PRO A 1 349 ? -17.982 -13.240 2.609 1.00 82.69 349 PRO A N 1
ATOM 2658 C CA . PRO A 1 349 ? -17.646 -14.414 3.401 1.00 82.69 349 PRO A CA 1
ATOM 2659 C C . PRO A 1 349 ? -16.122 -14.644 3.406 1.00 82.69 349 PRO A C 1
ATOM 2661 O O . PRO A 1 349 ? -15.451 -14.289 2.433 1.00 82.69 349 PRO A O 1
ATOM 2664 N N . PRO A 1 350 ? -15.565 -15.237 4.478 1.00 70.56 350 PRO A N 1
ATOM 2665 C CA . PRO A 1 350 ? -14.159 -15.616 4.490 1.00 70.56 350 PRO A CA 1
ATOM 2666 C C . PRO A 1 350 ? -13.843 -16.550 3.316 1.00 70.56 350 PRO A C 1
ATOM 2668 O O . PRO A 1 350 ? -14.639 -17.445 3.019 1.00 70.56 350 PRO A O 1
ATOM 2671 N N . ALA A 1 351 ? -12.713 -16.281 2.654 1.00 63.94 351 ALA A N 1
ATOM 2672 C CA . ALA A 1 351 ? -12.232 -17.023 1.489 1.00 63.94 351 ALA A CA 1
ATOM 2673 C C . ALA A 1 351 ? -11.864 -18.478 1.813 1.00 63.94 351 ALA A C 1
ATOM 2675 O O . ALA A 1 351 ? -11.390 -18.737 2.948 1.00 63.94 351 ALA A O 1
#

pLDDT: mean 77.94, std 17.8, range [35.69, 97.56]

Sequence (351 aa):
MTRAIGTTWIRTTSMGAALLALGAGAALLGASCNFGPCPGIDCPDPHAGTCPWRCAEPVWDGSYSVDGFENRRVRVAWVGSPRDAPDCEASNYNHFRDYYQEPKSLDRCPRCVAEPRRGRRYERVELVKGDNCTEDVVIEAPTVSEFVLPPHWDGSCVSQRTDVVPAPDDVDLGWGTAEYGLWDCDTSLSLEDVDALWGKIVRVCERTWPMDQYCAKIGSECIPVPAPGFRECLQYFGEDELQACPRSHPELVRAHSGVEGCTECDYDADGDRSGTRTLTFYADEQCSQPIPSTDARGNGQCFDLPPGVFPRSVSATLTVESIPVCEPRGGEQEGELRPGGVATFCCGPPA

Radius of gyration: 30.1 Å; chains: 1; bounding box: 52×34×143 Å

Secondary structure (DSSP, 8-state):
-------PPP----SSSHHHHHHHHHHHHSSS-------STTSPPTTBT--SSEEEPP--SSSSS-TTB-TTSEEEEEEE-GGGPPPSGGGT-EEEEEEEEEE----SPPPEEEEE--S-S-EEEEEESS----TT----SPEEEEEEPPTT--S--EE-----SSPPPP-SEEEEEE-TT--SEEEEE-HHHHHHHEEEEEEEEEEPPPSS-B-SSTTPEEEPPPPTT-EEEEEE--SSPP----TTS-EEEEEE-SEEEEPPPEEEEES--EEEEEEEEESSTTS-SEEP-EESSSSSSEEE--TT---SEEEEEEEEEE--EEEEE---EEEEEEE-PEEEEEEPPP-